Protein AF-A0A937DDR1-F1 (afdb_monomer_lite)

Structure (mmCIF, N/CA/C/O backbone):
data_AF-A0A937DDR1-F1
#
_entry.id   AF-A0A937DDR1-F1
#
loop_
_atom_site.group_PDB
_atom_site.id
_atom_site.type_symbol
_atom_site.label_atom_id
_atom_site.label_alt_id
_atom_site.label_comp_id
_atom_site.label_asym_id
_atom_site.label_entity_id
_atom_site.label_seq_id
_atom_site.pdbx_PDB_ins_code
_atom_site.Cartn_x
_atom_site.Cartn_y
_atom_site.Cartn_z
_atom_site.occupancy
_atom_site.B_iso_or_equiv
_atom_site.auth_seq_id
_atom_site.auth_comp_id
_atom_site.auth_asym_id
_atom_site.auth_atom_id
_atom_site.pdbx_PDB_model_num
ATOM 1 N N . MET A 1 1 ? 19.250 77.000 -24.234 1.00 41.28 1 MET A N 1
ATOM 2 C CA . MET A 1 1 ? 20.027 75.972 -24.959 1.00 41.28 1 MET A CA 1
ATOM 3 C C . MET A 1 1 ? 20.240 74.797 -24.013 1.00 41.28 1 MET A C 1
ATOM 5 O O . MET A 1 1 ? 21.096 74.874 -23.145 1.00 41.28 1 MET A O 1
ATOM 9 N N . LEU A 1 2 ? 19.375 73.782 -24.090 1.00 40.94 2 LEU A N 1
ATOM 10 C CA . LEU A 1 2 ? 19.415 72.577 -23.252 1.00 40.94 2 LEU A CA 1
ATOM 11 C C . LEU A 1 2 ? 19.990 71.437 -24.099 1.00 40.94 2 LEU A C 1
ATOM 13 O O . LEU A 1 2 ? 19.387 71.079 -25.106 1.00 40.94 2 LEU A O 1
ATOM 17 N N . ASN A 1 3 ? 21.137 70.889 -23.702 1.00 44.44 3 ASN A N 1
ATOM 18 C CA . ASN A 1 3 ? 21.801 69.787 -24.395 1.00 44.44 3 ASN A CA 1
ATOM 19 C C . ASN A 1 3 ? 21.688 68.526 -23.519 1.00 44.44 3 ASN A C 1
ATOM 21 O O . ASN A 1 3 ? 22.269 68.474 -22.436 1.00 44.44 3 ASN A O 1
ATOM 25 N N . ARG A 1 4 ? 20.890 67.541 -23.947 1.00 49.72 4 ARG A N 1
ATOM 26 C CA . ARG A 1 4 ? 20.751 66.223 -23.302 1.00 49.72 4 ARG A CA 1
ATOM 27 C C . ARG A 1 4 ? 21.441 65.176 -24.184 1.00 49.72 4 ARG A C 1
ATOM 29 O O . ARG A 1 4 ? 21.000 65.014 -25.320 1.00 49.72 4 ARG A O 1
ATOM 36 N N . PRO A 1 5 ? 22.461 64.443 -23.707 1.00 59.69 5 PRO A N 1
ATOM 37 C CA . PRO A 1 5 ? 22.994 63.314 -24.453 1.00 59.69 5 PRO A CA 1
ATOM 38 C C . PRO A 1 5 ? 22.075 62.095 -24.283 1.00 59.69 5 PRO A C 1
ATOM 40 O O . PRO A 1 5 ? 21.735 61.705 -23.165 1.00 59.69 5 PRO A O 1
ATOM 43 N N . LEU A 1 6 ? 21.657 61.512 -25.410 1.00 54.69 6 LEU A N 1
ATOM 44 C CA . LEU A 1 6 ? 20.992 60.212 -25.477 1.00 54.69 6 LEU A CA 1
ATOM 45 C C . LEU A 1 6 ? 21.935 59.129 -24.929 1.00 54.69 6 LEU A C 1
ATOM 47 O O . LEU A 1 6 ? 22.985 58.864 -25.510 1.00 54.69 6 LEU A O 1
ATOM 51 N N . LEU A 1 7 ? 21.531 58.471 -23.844 1.00 56.78 7 LEU A N 1
ATOM 52 C CA . LEU A 1 7 ? 22.137 57.228 -23.376 1.00 56.78 7 LEU A CA 1
ATOM 53 C C . LEU A 1 7 ? 21.466 56.068 -24.136 1.00 56.78 7 LEU A C 1
ATOM 55 O O . LEU A 1 7 ? 20.363 55.647 -23.792 1.00 56.78 7 LEU A O 1
ATOM 59 N N . ALA A 1 8 ? 22.091 55.593 -25.213 1.00 54.50 8 ALA A N 1
ATOM 60 C CA . ALA A 1 8 ? 21.635 54.417 -25.952 1.00 54.50 8 ALA A CA 1
ATOM 61 C C . ALA A 1 8 ? 22.082 53.141 -25.214 1.00 54.50 8 ALA A C 1
ATOM 63 O O . ALA A 1 8 ? 23.231 52.717 -25.312 1.00 54.50 8 ALA A O 1
ATOM 64 N N . LEU A 1 9 ? 21.172 52.552 -24.435 1.00 59.59 9 LEU A N 1
ATOM 65 C CA . LEU A 1 9 ? 21.371 51.281 -23.740 1.00 59.59 9 LEU A CA 1
ATOM 66 C C . LEU A 1 9 ? 21.187 50.124 -24.743 1.00 59.59 9 LEU A C 1
ATOM 68 O O . LEU A 1 9 ? 20.064 49.764 -25.091 1.00 59.59 9 LEU A O 1
ATOM 72 N N . VAL A 1 10 ? 22.289 49.556 -25.237 1.00 58.91 10 VAL A N 1
ATOM 73 C CA . VAL A 1 10 ? 22.287 48.370 -26.109 1.00 58.91 10 VAL A CA 1
ATOM 74 C C . VAL A 1 10 ? 22.010 47.129 -25.250 1.00 58.91 10 VAL A C 1
ATOM 76 O O . VAL A 1 10 ? 22.922 46.555 -24.658 1.00 58.91 10 VAL A O 1
ATOM 79 N N . LEU A 1 11 ? 20.741 46.712 -25.162 1.00 61.72 11 LEU A N 1
ATOM 80 C CA . LEU A 1 11 ? 20.367 45.375 -24.689 1.00 61.72 11 LEU A CA 1
ATOM 81 C C . LEU A 1 11 ? 20.760 44.356 -25.771 1.00 61.72 11 LEU A C 1
ATOM 83 O O . LEU A 1 11 ? 19.967 44.015 -26.646 1.00 61.72 11 LEU A O 1
ATOM 87 N N . ALA A 1 12 ? 22.003 43.879 -25.732 1.00 62.34 12 ALA A N 1
ATOM 88 C CA . ALA A 1 12 ? 22.408 42.698 -26.483 1.00 62.34 12 ALA A CA 1
ATOM 89 C C . ALA A 1 12 ? 21.730 41.472 -25.851 1.00 62.34 12 ALA A C 1
ATOM 91 O O . ALA A 1 12 ? 22.202 40.910 -24.862 1.00 62.34 12 ALA A O 1
ATOM 92 N N . SER A 1 13 ? 20.570 41.101 -26.387 1.00 60.50 13 SER A N 1
ATOM 93 C CA . SER A 1 13 ? 19.839 39.887 -26.043 1.00 60.50 13 SER A CA 1
ATOM 94 C C . SER A 1 13 ? 20.699 38.665 -26.377 1.00 60.50 13 SER A C 1
ATOM 96 O O . SER A 1 13 ? 20.721 38.204 -27.515 1.00 60.50 13 SER A O 1
ATOM 98 N N . LEU A 1 14 ? 21.422 38.133 -25.389 1.00 63.34 14 LEU A N 1
ATOM 99 C CA . LEU A 1 14 ? 22.020 36.801 -25.463 1.00 63.34 14 LEU A CA 1
ATOM 100 C C . LEU A 1 14 ? 20.877 35.779 -25.506 1.00 63.34 14 LEU A C 1
ATOM 102 O O . LEU A 1 14 ? 20.421 35.284 -24.475 1.00 63.34 14 LEU A O 1
ATOM 106 N N . ALA A 1 15 ? 20.368 35.507 -26.706 1.00 65.81 15 ALA A N 1
ATOM 107 C CA . ALA A 1 15 ? 19.477 34.389 -26.958 1.00 65.81 15 ALA A CA 1
ATOM 108 C C . ALA A 1 15 ? 20.297 33.102 -26.816 1.00 65.81 15 ALA A C 1
ATOM 110 O O . ALA A 1 15 ? 20.853 32.589 -27.783 1.00 65.81 15 ALA A O 1
ATOM 111 N N . PHE A 1 16 ? 20.416 32.604 -25.586 1.00 70.50 16 PHE A N 1
ATOM 112 C CA . PHE A 1 16 ? 20.880 31.246 -25.349 1.00 70.50 16 PHE A CA 1
ATOM 113 C C . PHE A 1 16 ? 19.850 30.306 -25.971 1.00 70.50 16 PHE A C 1
ATOM 115 O O . PHE A 1 16 ? 18.766 30.103 -25.423 1.00 70.50 16 PHE A O 1
ATOM 122 N N . THR A 1 17 ? 20.163 29.762 -27.143 1.00 70.75 17 THR A N 1
ATOM 123 C CA . THR A 1 17 ? 19.409 28.649 -27.701 1.00 70.75 17 THR A CA 1
ATOM 124 C C . THR A 1 17 ? 19.618 27.465 -26.767 1.00 70.75 17 THR A C 1
ATOM 126 O O . THR A 1 17 ? 20.682 26.851 -26.719 1.00 70.75 17 THR A O 1
ATOM 129 N N . ALA A 1 18 ? 18.614 27.176 -25.943 1.00 70.50 18 ALA A N 1
ATOM 130 C CA . ALA A 1 18 ? 18.605 25.962 -25.149 1.00 70.50 18 ALA A CA 1
ATOM 131 C C . ALA A 1 18 ? 18.492 24.776 -26.117 1.00 70.50 18 ALA A C 1
ATOM 133 O O . ALA A 1 18 ? 17.406 24.479 -26.609 1.00 70.50 18 ALA A O 1
ATOM 134 N N . SER A 1 19 ? 19.619 24.133 -26.433 1.00 70.62 19 SER A N 1
ATOM 135 C CA . SER A 1 19 ? 19.598 22.860 -27.151 1.00 70.62 19 SER A CA 1
ATOM 136 C C . SER A 1 19 ? 19.063 21.802 -26.197 1.00 70.62 19 SER A C 1
ATOM 138 O O . SER A 1 19 ? 19.678 21.527 -25.164 1.00 70.62 19 SER A O 1
ATOM 140 N N . ALA A 1 20 ? 17.908 21.223 -26.519 1.00 75.38 20 ALA A N 1
ATOM 141 C CA . ALA A 1 20 ? 17.497 19.978 -25.890 1.00 75.38 20 ALA A CA 1
ATOM 142 C C . ALA A 1 20 ? 18.512 18.888 -26.270 1.00 75.38 20 ALA A C 1
ATOM 144 O O . ALA A 1 20 ? 19.028 18.893 -27.388 1.00 75.38 20 ALA A O 1
ATOM 145 N N . ALA A 1 21 ? 18.837 17.997 -25.334 1.00 83.44 21 ALA A N 1
ATOM 146 C CA . ALA A 1 21 ? 19.643 16.823 -25.647 1.00 83.44 21 ALA A CA 1
ATOM 147 C C . ALA A 1 21 ? 18.861 15.902 -26.594 1.00 83.44 21 ALA A C 1
ATOM 149 O O . ALA A 1 21 ? 17.640 15.777 -26.461 1.00 83.44 21 ALA A O 1
ATOM 150 N N . ASP A 1 22 ? 19.559 15.245 -27.518 1.00 88.56 22 ASP A N 1
ATOM 151 C CA . ASP A 1 22 ? 18.920 14.272 -28.398 1.00 88.56 22 ASP A CA 1
ATOM 152 C C . ASP A 1 22 ? 18.410 13.066 -27.587 1.00 88.56 22 ASP A C 1
ATOM 154 O O . ASP A 1 22 ? 19.079 12.620 -26.645 1.00 88.56 22 ASP A O 1
ATOM 158 N N . PRO A 1 23 ? 17.227 12.519 -27.917 1.00 92.31 23 PRO A N 1
ATOM 159 C CA . PRO A 1 23 ? 16.724 11.315 -27.271 1.00 92.31 23 PRO A CA 1
ATOM 160 C C . PRO A 1 23 ? 17.635 10.103 -27.538 1.00 92.31 23 PRO A C 1
ATOM 162 O O . PRO A 1 23 ? 17.956 9.780 -28.681 1.00 92.31 23 PRO A O 1
ATOM 165 N N . ILE A 1 24 ? 18.029 9.397 -26.478 1.00 93.25 24 ILE A N 1
ATOM 166 C CA . ILE A 1 24 ? 18.895 8.215 -26.525 1.00 93.25 24 ILE A CA 1
ATOM 167 C C . ILE A 1 24 ? 18.012 6.960 -26.556 1.00 93.25 24 ILE A C 1
ATOM 169 O O . ILE A 1 24 ? 17.266 6.732 -25.600 1.00 93.25 24 ILE A O 1
ATOM 173 N N . PRO A 1 25 ? 18.077 6.112 -27.599 1.00 94.38 25 PRO A N 1
ATOM 174 C CA . PRO A 1 25 ? 17.351 4.849 -27.613 1.00 94.38 25 PRO A CA 1
ATOM 175 C C . PRO A 1 25 ? 17.971 3.856 -26.621 1.00 94.38 25 PRO A C 1
ATOM 177 O O . PRO A 1 25 ? 19.187 3.630 -26.592 1.00 94.38 25 PRO A O 1
ATOM 180 N N . MET A 1 26 ? 17.108 3.238 -25.824 1.00 94.94 26 MET A N 1
ATOM 181 C CA . MET A 1 26 ? 17.458 2.308 -24.760 1.00 94.94 26 MET A CA 1
ATOM 182 C C . MET A 1 26 ? 16.743 0.975 -24.984 1.00 94.94 26 MET A C 1
ATOM 184 O O . MET A 1 26 ? 15.571 0.949 -25.362 1.00 94.94 26 MET A O 1
ATOM 188 N N . ARG A 1 27 ? 17.443 -0.137 -24.734 1.00 96.12 27 ARG A N 1
ATOM 189 C CA . ARG A 1 27 ? 16.871 -1.490 -24.734 1.00 96.12 27 ARG A CA 1
ATOM 190 C C . ARG A 1 27 ? 16.854 -2.027 -23.315 1.00 96.12 27 ARG A C 1
ATOM 192 O O . ARG A 1 27 ? 17.904 -2.105 -22.682 1.00 96.12 27 ARG A O 1
ATOM 199 N N . VAL A 1 28 ? 15.687 -2.444 -22.839 1.00 94.62 28 VAL A N 1
ATOM 200 C CA . VAL A 1 28 ? 15.517 -2.995 -21.488 1.00 94.62 28 VAL A CA 1
ATOM 201 C C . VAL A 1 28 ? 16.461 -4.173 -21.257 1.00 94.62 28 VAL A C 1
ATOM 203 O O . VAL A 1 28 ? 17.168 -4.206 -20.254 1.00 94.62 28 VAL A O 1
ATOM 206 N N . SER A 1 29 ? 16.545 -5.095 -22.220 1.00 94.94 29 SER A N 1
ATOM 207 C CA . SER A 1 29 ? 17.397 -6.283 -22.119 1.00 94.94 29 SER A CA 1
ATOM 208 C C . SER A 1 29 ? 18.870 -5.955 -21.874 1.00 94.94 29 SER A C 1
ATOM 210 O O . SER A 1 29 ? 19.539 -6.715 -21.188 1.00 94.94 29 SER A O 1
ATOM 212 N N . GLU A 1 30 ? 19.377 -4.850 -22.432 1.00 96.31 30 GLU A N 1
ATOM 213 C CA . GLU A 1 30 ? 20.751 -4.376 -22.229 1.00 96.31 30 GLU A CA 1
ATOM 214 C C . GLU A 1 30 ? 20.923 -3.787 -20.826 1.00 96.31 30 GLU A C 1
ATOM 216 O O . GLU A 1 30 ? 21.889 -4.104 -20.136 1.00 96.31 30 GLU A O 1
ATOM 221 N N . LEU A 1 31 ? 19.957 -2.983 -20.375 1.00 95.44 31 LEU A N 1
ATOM 222 C CA . LEU A 1 31 ? 19.991 -2.353 -19.055 1.00 95.44 31 LEU A CA 1
ATOM 223 C C . LEU A 1 31 ? 19.932 -3.374 -17.922 1.00 95.44 31 LEU A C 1
ATOM 225 O O . LEU A 1 31 ? 20.614 -3.211 -16.918 1.00 95.44 31 LEU A O 1
ATOM 229 N N . LEU A 1 32 ? 19.185 -4.464 -18.104 1.00 95.50 32 LEU A N 1
ATOM 230 C CA . LEU A 1 32 ? 19.149 -5.577 -17.153 1.00 95.50 32 LEU A CA 1
ATOM 231 C C . LEU A 1 32 ? 20.486 -6.330 -17.043 1.00 95.50 32 LEU A C 1
ATOM 233 O O . LEU A 1 32 ? 20.688 -7.070 -16.081 1.00 95.50 32 LEU A O 1
ATOM 237 N N . GLN A 1 33 ? 21.410 -6.156 -17.997 1.00 95.94 33 GLN A N 1
ATOM 238 C CA . GLN A 1 33 ? 22.759 -6.721 -17.901 1.00 95.94 33 GLN A CA 1
ATOM 239 C C . GLN A 1 33 ? 23.727 -5.844 -17.108 1.00 95.94 33 GLN A C 1
ATOM 241 O O . GLN A 1 33 ? 24.856 -6.284 -16.875 1.00 95.94 33 GLN A O 1
ATOM 246 N N . SER A 1 34 ? 23.330 -4.633 -16.701 1.00 96.00 34 SER A N 1
ATOM 247 C CA . SER A 1 34 ? 24.198 -3.787 -15.889 1.00 96.00 34 SER A CA 1
ATOM 248 C C . SER A 1 34 ? 24.505 -4.465 -14.551 1.00 96.00 34 SER A C 1
ATOM 250 O O . SER A 1 34 ? 23.692 -5.211 -13.995 1.00 96.00 34 SER A O 1
ATOM 252 N N . GLU A 1 35 ? 25.703 -4.214 -14.022 1.00 95.50 35 GLU A N 1
ATOM 253 C CA . GLU A 1 35 ? 26.119 -4.777 -12.736 1.00 95.50 35 GLU A CA 1
ATOM 254 C C . GLU A 1 35 ? 25.133 -4.392 -11.629 1.00 95.50 35 GLU A C 1
ATOM 256 O O . GLU A 1 35 ? 24.697 -5.244 -10.856 1.00 95.50 35 GLU A O 1
ATOM 261 N N . ARG A 1 36 ? 24.721 -3.121 -11.603 1.00 93.94 36 ARG A N 1
ATOM 262 C CA . ARG A 1 36 ? 23.807 -2.609 -10.590 1.00 93.94 36 ARG A CA 1
ATOM 263 C C . ARG A 1 36 ? 22.406 -3.199 -10.726 1.00 93.94 36 ARG A C 1
ATOM 265 O O . ARG A 1 36 ? 21.833 -3.551 -9.702 1.00 93.94 36 ARG A O 1
ATOM 272 N N . ALA A 1 37 ? 21.878 -3.372 -11.942 1.00 93.56 37 ALA A N 1
ATOM 273 C CA . ALA A 1 37 ? 20.586 -4.029 -12.137 1.00 93.56 37 ALA A CA 1
ATOM 274 C C . ALA A 1 37 ? 20.589 -5.444 -11.554 1.00 93.56 37 ALA A C 1
ATOM 276 O O . ALA A 1 37 ? 19.734 -5.785 -10.739 1.00 93.56 37 ALA A O 1
ATOM 277 N N . ARG A 1 38 ? 21.613 -6.238 -11.883 1.00 94.38 38 ARG A N 1
ATOM 278 C CA . ARG A 1 38 ? 21.761 -7.610 -11.377 1.00 94.38 38 ARG A CA 1
ATOM 279 C C . ARG A 1 38 ? 21.856 -7.696 -9.851 1.00 94.38 38 ARG A C 1
ATOM 281 O O . ARG A 1 38 ? 21.449 -8.710 -9.299 1.00 94.38 38 ARG A O 1
ATOM 288 N N . GLN A 1 39 ? 22.369 -6.665 -9.175 1.00 93.12 39 GLN A N 1
ATOM 289 C CA . GLN A 1 39 ? 22.499 -6.648 -7.712 1.00 93.12 39 GLN A CA 1
ATOM 290 C C . GLN A 1 39 ? 21.158 -6.561 -6.973 1.00 93.12 39 GLN A C 1
ATOM 292 O O . GLN A 1 39 ? 21.067 -7.053 -5.850 1.00 93.12 39 GLN A O 1
ATOM 297 N N . PHE A 1 40 ? 20.136 -5.928 -7.557 1.00 90.00 40 PHE A N 1
ATOM 298 C CA . PHE A 1 40 ? 18.828 -5.772 -6.906 1.00 90.00 40 PHE A CA 1
ATOM 299 C C . PHE A 1 40 ? 17.715 -6.608 -7.546 1.00 90.00 40 PHE A C 1
ATOM 301 O O . PHE A 1 40 ? 16.596 -6.607 -7.029 1.00 90.00 40 PHE A O 1
ATOM 308 N N . LEU A 1 41 ? 17.998 -7.326 -8.642 1.00 91.75 41 LEU A N 1
ATOM 309 C CA . LEU A 1 41 ? 17.110 -8.384 -9.114 1.00 91.75 41 LEU A CA 1
ATOM 310 C C . LEU A 1 41 ? 16.944 -9.413 -7.995 1.00 91.75 41 LEU A C 1
ATOM 312 O O . LEU A 1 41 ? 17.908 -10.003 -7.511 1.00 91.75 41 LEU A O 1
ATOM 316 N N . ASP A 1 42 ? 15.701 -9.587 -7.570 1.00 89.69 42 ASP A N 1
ATOM 317 C CA . ASP A 1 42 ? 15.341 -10.448 -6.458 1.00 89.69 42 ASP A CA 1
ATOM 318 C C . ASP A 1 42 ? 14.830 -11.785 -7.005 1.00 89.69 42 ASP A C 1
ATOM 320 O O . ASP A 1 42 ? 13.860 -11.779 -7.766 1.00 89.69 42 ASP A O 1
ATOM 324 N N . PRO A 1 43 ? 15.433 -12.931 -6.645 1.00 92.62 43 PRO A N 1
ATOM 325 C CA . PRO A 1 43 ? 14.917 -14.230 -7.066 1.00 92.62 43 PRO A CA 1
ATOM 326 C C . PRO A 1 43 ? 13.481 -14.501 -6.581 1.00 92.62 43 PRO A C 1
ATOM 328 O O . PRO A 1 43 ? 12.780 -15.299 -7.208 1.00 92.62 43 PRO A O 1
ATOM 331 N N . ASP A 1 44 ? 13.029 -13.829 -5.517 1.00 94.12 44 ASP A N 1
ATOM 332 C CA . ASP A 1 44 ? 11.676 -13.960 -4.974 1.00 94.12 44 ASP A CA 1
ATOM 333 C C . ASP A 1 44 ? 10.647 -13.055 -5.673 1.00 94.12 44 ASP A C 1
ATOM 335 O O . ASP A 1 44 ? 9.451 -13.203 -5.426 1.00 94.12 44 ASP A O 1
ATOM 339 N N . VAL A 1 45 ? 11.078 -12.137 -6.550 1.00 96.44 45 VAL A N 1
ATOM 340 C CA . VAL A 1 45 ? 10.193 -11.246 -7.318 1.00 96.44 45 VAL A CA 1
ATOM 341 C C . VAL A 1 45 ? 10.449 -11.423 -8.813 1.00 96.44 45 VAL A C 1
ATOM 343 O O . VAL A 1 45 ? 11.403 -10.893 -9.381 1.00 96.44 45 VAL A O 1
ATOM 346 N N . LYS A 1 46 ? 9.558 -12.154 -9.482 1.00 97.00 46 LYS A N 1
ATOM 347 C CA . LYS A 1 46 ? 9.655 -12.441 -10.916 1.00 97.00 46 LYS A CA 1
ATOM 348 C C . LYS A 1 46 ? 9.116 -11.277 -11.742 1.00 97.00 46 LYS A C 1
ATOM 350 O O . LYS A 1 46 ? 8.024 -10.781 -11.479 1.00 97.00 46 LYS A O 1
ATOM 355 N N . LEU A 1 47 ? 9.876 -10.871 -12.755 1.00 95.81 47 LEU A N 1
ATOM 356 C CA . LEU A 1 47 ? 9.538 -9.770 -13.656 1.00 95.81 47 LEU A CA 1
ATOM 357 C C . LEU A 1 47 ? 9.076 -10.316 -15.012 1.00 95.81 47 LEU A C 1
ATOM 359 O O . LEU A 1 47 ? 9.777 -11.144 -15.589 1.00 95.81 47 LEU A O 1
ATOM 363 N N . TYR A 1 48 ? 7.943 -9.822 -15.511 1.00 95.00 48 TYR A N 1
ATOM 364 C CA . TYR A 1 48 ? 7.355 -10.180 -16.805 1.00 95.00 48 TYR A CA 1
ATOM 365 C C . TYR A 1 48 ? 7.122 -8.910 -17.640 1.00 95.00 48 TYR A C 1
ATOM 367 O O . TYR A 1 48 ? 6.385 -8.003 -17.235 1.00 95.00 48 TYR A O 1
ATOM 375 N N . TRP A 1 49 ? 7.779 -8.817 -18.794 1.00 93.12 49 TRP A N 1
ATOM 376 C CA . TRP A 1 49 ? 7.827 -7.610 -19.625 1.00 93.12 49 TRP A CA 1
ATOM 377 C C . TRP A 1 49 ? 6.777 -7.616 -20.732 1.00 93.12 49 TRP A C 1
ATOM 379 O O . TRP A 1 49 ? 6.678 -8.565 -21.505 1.00 93.12 49 TRP A O 1
ATOM 389 N N . GLY A 1 50 ? 6.032 -6.515 -20.873 1.00 89.12 50 GLY A N 1
ATOM 390 C CA . GLY A 1 50 ? 4.937 -6.437 -21.844 1.00 89.12 50 GLY A CA 1
ATOM 391 C C . GLY A 1 50 ? 3.932 -7.568 -21.643 1.00 89.12 50 GLY A C 1
ATOM 392 O O . GLY A 1 50 ? 3.452 -7.755 -20.534 1.00 89.12 50 GLY A O 1
ATOM 393 N N . ASP A 1 51 ? 3.669 -8.329 -22.702 1.00 89.94 51 ASP A N 1
ATOM 394 C CA . ASP A 1 51 ? 2.647 -9.382 -22.716 1.00 89.94 51 ASP A CA 1
ATOM 395 C C . ASP A 1 51 ? 3.237 -10.786 -22.447 1.00 89.94 51 ASP A C 1
ATOM 397 O O . ASP A 1 51 ? 2.693 -11.803 -22.884 1.00 89.94 51 ASP A O 1
ATOM 401 N N . GLU A 1 52 ? 4.388 -10.861 -21.768 1.00 94.38 52 GLU A N 1
ATOM 402 C CA . GLU A 1 52 ? 4.969 -12.129 -21.316 1.00 94.38 52 GLU A CA 1
ATOM 403 C C . GLU A 1 52 ? 3.983 -12.909 -20.428 1.00 94.38 52 GLU A C 1
ATOM 405 O O . GLU A 1 52 ? 3.346 -12.360 -19.529 1.00 94.38 52 GLU A O 1
ATOM 410 N N . ALA A 1 53 ? 3.876 -14.220 -20.663 1.00 95.75 53 ALA A N 1
ATOM 411 C CA . ALA A 1 53 ? 2.959 -15.074 -19.918 1.00 95.75 53 ALA A CA 1
ATOM 412 C C . ALA A 1 53 ? 3.365 -15.182 -18.439 1.00 95.75 53 ALA A C 1
ATOM 414 O O . ALA A 1 53 ? 4.491 -15.570 -18.116 1.00 95.75 53 ALA A O 1
ATOM 415 N N . THR A 1 54 ? 2.421 -14.896 -17.545 1.00 96.12 54 THR A N 1
ATOM 416 C CA . THR A 1 54 ? 2.590 -14.997 -16.092 1.00 96.12 54 THR A CA 1
ATOM 417 C C . THR A 1 54 ? 2.134 -16.364 -15.566 1.00 96.12 54 THR A C 1
ATOM 419 O O . THR A 1 54 ? 1.340 -17.058 -16.211 1.00 96.12 54 THR A O 1
ATOM 422 N N . PRO A 1 55 ? 2.623 -16.803 -14.390 1.00 96.62 55 PRO A N 1
ATOM 423 C CA . PRO A 1 55 ? 2.024 -17.929 -13.684 1.00 96.62 55 PRO A CA 1
ATOM 424 C C . PRO A 1 55 ? 0.591 -17.576 -13.252 1.00 96.62 55 PRO A C 1
ATOM 426 O O . PRO A 1 55 ? 0.253 -16.394 -13.181 1.00 96.62 55 PRO A O 1
ATOM 429 N N . PRO A 1 56 ? -0.244 -18.565 -12.889 1.00 95.31 56 PRO A N 1
ATOM 430 C CA . PRO A 1 56 ? -1.542 -18.294 -12.284 1.00 95.31 56 PRO A CA 1
ATOM 431 C C . PRO A 1 56 ? -1.404 -17.379 -11.061 1.00 95.31 56 PRO A C 1
ATOM 433 O O . PRO A 1 56 ? -0.661 -17.682 -10.122 1.00 95.31 56 PRO A O 1
ATOM 436 N N . LEU A 1 57 ? -2.115 -16.253 -11.090 1.00 93.94 57 LEU A N 1
ATOM 437 C CA . LEU A 1 57 ? -2.109 -15.256 -10.024 1.00 93.94 57 LEU A CA 1
ATOM 438 C C . LEU A 1 57 ? -3.354 -15.437 -9.160 1.00 93.94 57 LEU A C 1
ATOM 440 O O . LEU A 1 57 ? -4.470 -15.557 -9.668 1.00 93.94 57 LEU A O 1
ATOM 444 N N . LEU A 1 58 ? -3.154 -15.472 -7.845 1.00 91.81 58 LEU A N 1
ATOM 445 C CA . LEU A 1 58 ? -4.246 -15.559 -6.887 1.00 91.81 58 LEU A CA 1
ATOM 446 C C . LEU A 1 58 ? -4.880 -14.188 -6.659 1.00 91.81 58 LEU A C 1
ATOM 448 O O . LEU A 1 58 ? -6.104 -14.094 -6.660 1.00 91.81 58 LEU A O 1
ATOM 452 N N . GLU A 1 59 ? -4.043 -13.161 -6.507 1.00 89.94 59 GLU A N 1
ATOM 453 C CA . GLU A 1 59 ? -4.425 -11.758 -6.330 1.00 89.94 59 GLU A CA 1
ATOM 454 C C . GLU A 1 59 ? -3.677 -10.899 -7.358 1.00 89.94 59 GLU A C 1
ATOM 456 O O . GLU A 1 59 ? -2.478 -11.114 -7.580 1.00 89.94 59 GLU A O 1
ATOM 461 N N . ILE A 1 60 ? -4.353 -9.900 -7.929 1.00 91.38 60 ILE A N 1
ATOM 462 C CA . ILE A 1 60 ? -3.710 -8.840 -8.709 1.00 91.38 60 ILE A CA 1
ATOM 463 C C . ILE A 1 60 ? -3.932 -7.474 -8.065 1.00 91.38 60 ILE A C 1
ATOM 465 O O . ILE A 1 60 ? -4.910 -7.209 -7.364 1.00 91.38 60 ILE A O 1
ATOM 469 N N . SER A 1 61 ? -2.971 -6.593 -8.278 1.00 88.12 61 SER A N 1
ATOM 470 C CA . SER A 1 61 ? -3.069 -5.195 -7.911 1.00 88.12 61 SER A CA 1
ATOM 471 C C . SER A 1 61 ? -3.815 -4.434 -9.011 1.00 88.12 61 SER A C 1
ATOM 473 O O . SER A 1 61 ? -3.686 -4.782 -10.184 1.00 88.12 61 SER A O 1
ATOM 475 N N . ARG A 1 62 ? -4.571 -3.388 -8.660 1.00 82.38 62 ARG A N 1
ATOM 476 C CA . ARG A 1 62 ? -5.240 -2.532 -9.658 1.00 82.38 62 ARG A CA 1
ATOM 477 C C . ARG A 1 62 ? -4.232 -1.985 -10.676 1.00 82.38 62 ARG A C 1
ATOM 479 O O . ARG A 1 62 ? -3.152 -1.526 -10.279 1.00 82.38 62 ARG A O 1
ATOM 486 N N . GLU A 1 63 ? -4.603 -2.022 -11.958 1.00 68.19 63 GLU A N 1
ATOM 487 C CA . GLU A 1 63 ? -3.804 -1.585 -13.115 1.00 68.19 63 GLU A CA 1
ATOM 488 C C . GLU A 1 63 ? -3.581 -0.064 -13.124 1.00 68.19 63 GLU A C 1
ATOM 490 O O . GLU A 1 6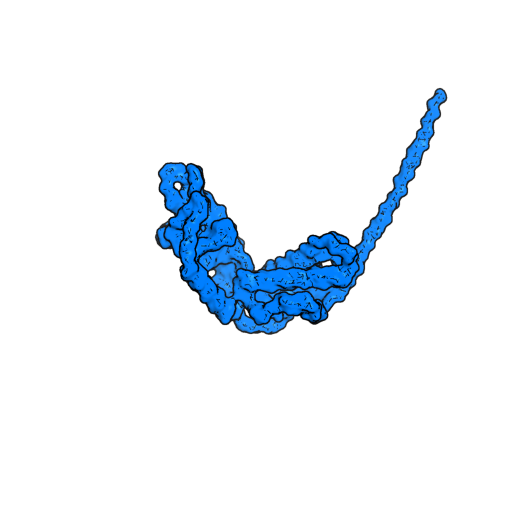3 ? -4.088 0.633 -13.982 1.00 68.19 63 GLU A O 1
ATOM 495 N N . ASP A 1 64 ? -2.848 0.492 -12.164 1.00 56.09 64 ASP A N 1
ATOM 496 C CA . ASP A 1 64 ? -2.567 1.939 -12.131 1.00 56.09 64 ASP A CA 1
ATOM 497 C C . ASP A 1 64 ? -1.252 2.271 -11.410 1.00 56.09 64 ASP A C 1
ATOM 499 O O . ASP A 1 64 ? -0.995 3.417 -11.021 1.00 56.09 64 ASP A O 1
ATOM 503 N N . VAL A 1 65 ? -0.372 1.284 -11.206 1.00 59.19 65 VAL A N 1
ATOM 504 C CA . VAL A 1 65 ? 0.891 1.539 -10.510 1.00 59.19 65 VAL A CA 1
ATOM 505 C C . VAL A 1 65 ? 1.920 2.086 -11.485 1.00 59.19 65 VAL A C 1
ATOM 507 O O . VAL A 1 65 ? 2.726 1.387 -12.099 1.00 59.19 65 VAL A O 1
ATOM 510 N N . ASN A 1 66 ? 1.911 3.403 -11.600 1.00 63.16 66 ASN A N 1
ATOM 511 C CA . ASN A 1 66 ? 3.080 4.127 -12.049 1.00 63.16 66 ASN A CA 1
ATOM 512 C C . ASN A 1 66 ? 4.061 4.202 -10.871 1.00 63.16 66 ASN A C 1
ATOM 514 O O . ASN A 1 66 ? 3.941 5.083 -10.015 1.00 63.16 66 ASN A O 1
ATOM 518 N N . THR A 1 67 ? 5.060 3.318 -10.827 1.00 61.28 67 THR A N 1
ATOM 519 C CA . THR A 1 67 ? 6.250 3.552 -9.997 1.00 61.28 67 THR A CA 1
ATOM 520 C C . THR A 1 67 ? 7.138 4.558 -10.726 1.00 61.28 67 THR A C 1
ATOM 522 O O . THR A 1 67 ? 8.223 4.247 -11.215 1.00 61.28 67 THR A O 1
ATOM 525 N N . GLY A 1 68 ? 6.623 5.777 -10.881 1.00 54.47 68 GLY A N 1
ATOM 526 C CA . GLY A 1 68 ? 7.34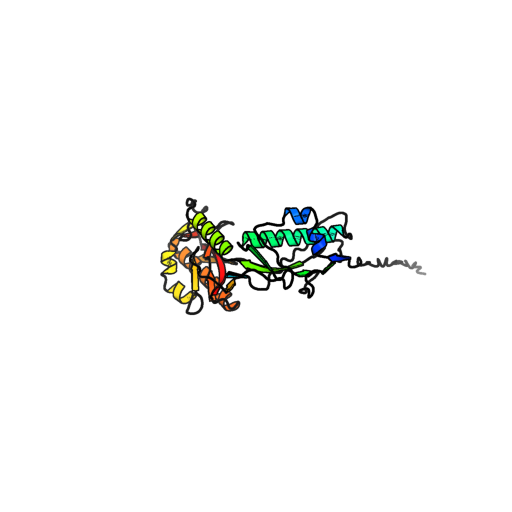3 6.874 -11.499 1.00 54.47 68 GLY A CA 1
ATOM 527 C C . GLY A 1 68 ? 8.333 7.425 -10.492 1.00 54.47 68 GLY A C 1
ATOM 528 O O . GLY A 1 68 ? 7.927 8.076 -9.530 1.00 54.47 68 GLY A O 1
ATOM 529 N N . ILE A 1 69 ? 9.620 7.165 -10.699 1.00 55.34 69 ILE A N 1
ATOM 530 C CA . ILE A 1 69 ? 10.671 7.821 -9.929 1.00 55.34 69 ILE A CA 1
ATOM 531 C C . ILE A 1 69 ? 11.370 8.799 -10.838 1.00 55.34 69 ILE A C 1
ATOM 533 O O . ILE A 1 69 ? 12.181 8.436 -11.684 1.00 55.34 69 ILE A O 1
ATOM 537 N N . SER A 1 70 ? 11.098 10.072 -10.600 1.00 57.09 70 SER A N 1
ATOM 538 C CA . SER A 1 70 ? 11.940 11.123 -11.134 1.00 57.09 70 SER A CA 1
ATOM 539 C C . SER A 1 70 ? 13.226 11.156 -10.314 1.00 57.09 70 SER A C 1
ATOM 541 O O . SER A 1 70 ? 13.214 11.518 -9.136 1.00 57.09 70 SER A O 1
ATOM 543 N N . LEU A 1 71 ? 14.355 10.794 -10.921 1.00 56.06 71 LEU A N 1
ATOM 544 C CA . LEU A 1 71 ? 15.641 11.057 -10.294 1.00 56.06 71 LEU A CA 1
ATOM 545 C C . LEU A 1 71 ? 15.983 12.533 -10.447 1.00 56.06 71 LEU A C 1
ATOM 547 O O . LEU A 1 71 ? 16.425 12.972 -11.506 1.00 56.06 71 LEU A O 1
ATOM 551 N N . SER A 1 72 ? 15.820 13.301 -9.372 1.00 52.00 72 SER A N 1
ATOM 552 C CA . SER A 1 72 ? 16.453 14.611 -9.235 1.00 52.00 72 SER A CA 1
ATOM 553 C C . SER A 1 72 ? 17.775 14.440 -8.489 1.00 52.00 72 SER A C 1
ATOM 555 O O . SER A 1 72 ? 17.792 14.292 -7.267 1.00 52.00 72 SER A O 1
ATOM 557 N N . GLY A 1 73 ? 18.893 14.436 -9.208 1.00 51.22 73 GLY A N 1
ATOM 558 C CA . GLY A 1 73 ? 20.222 14.326 -8.612 1.00 51.22 73 GLY A CA 1
ATOM 559 C C . GLY A 1 73 ? 21.174 15.349 -9.213 1.00 51.22 73 GLY A C 1
ATOM 560 O O . GLY A 1 73 ? 21.182 15.548 -10.424 1.00 51.22 73 GLY A O 1
ATOM 561 N N . LYS A 1 74 ? 22.020 15.968 -8.378 1.00 49.94 74 LYS A N 1
ATOM 562 C CA . LYS A 1 74 ? 23.179 16.773 -8.813 1.00 49.94 74 LYS A CA 1
ATOM 563 C C . LYS A 1 74 ? 24.291 15.864 -9.360 1.00 49.94 74 LYS A C 1
ATOM 565 O O . LYS A 1 74 ? 25.421 15.907 -8.881 1.00 49.94 74 LYS A O 1
ATOM 570 N N . VAL A 1 75 ? 23.972 14.964 -10.287 1.00 53.28 75 VAL A N 1
ATOM 571 C CA . VAL A 1 75 ? 24.987 14.103 -10.896 1.00 53.28 75 VAL A CA 1
ATOM 572 C C . VAL A 1 75 ? 25.745 14.958 -11.908 1.00 53.28 75 VAL A C 1
ATOM 574 O O . VAL A 1 75 ? 25.153 15.476 -12.851 1.00 53.28 75 VAL A O 1
ATOM 577 N N . PHE A 1 76 ? 27.051 15.126 -11.693 1.00 53.53 76 PHE A N 1
ATOM 578 C CA . PHE A 1 76 ? 27.955 15.978 -12.482 1.00 53.53 76 PHE A CA 1
ATOM 579 C C . PHE A 1 76 ? 28.180 15.503 -13.939 1.00 53.53 76 PHE A C 1
ATOM 581 O O . PHE A 1 76 ? 29.003 16.073 -14.647 1.00 53.53 76 PHE A O 1
ATOM 588 N N . SER A 1 77 ? 27.428 14.501 -14.405 1.00 58.91 77 SER A N 1
ATOM 589 C CA . SER A 1 77 ? 27.412 13.971 -15.776 1.00 58.91 77 SER A CA 1
ATOM 590 C C . SER A 1 77 ? 26.018 14.093 -16.413 1.00 58.91 77 SER A C 1
ATOM 592 O O . SER A 1 77 ? 25.495 13.154 -17.016 1.00 58.91 77 SER A O 1
ATOM 594 N N . ALA A 1 78 ? 25.345 15.227 -16.208 1.00 59.06 78 ALA A N 1
ATOM 595 C CA . ALA A 1 78 ? 24.059 15.479 -16.845 1.00 59.06 78 ALA A CA 1
ATOM 596 C C . ALA A 1 78 ? 24.197 15.425 -18.379 1.00 59.06 78 ALA A C 1
ATOM 598 O O . ALA A 1 78 ? 25.113 16.024 -18.937 1.00 59.06 78 ALA A O 1
ATOM 599 N N . GLY A 1 79 ? 23.285 14.718 -19.053 1.00 65.94 79 GLY A N 1
ATOM 600 C CA . GLY A 1 79 ? 23.257 14.639 -20.519 1.00 65.94 79 GLY A CA 1
ATOM 601 C C . GLY A 1 79 ? 23.815 13.354 -21.140 1.00 65.94 79 GLY A C 1
ATOM 602 O O . GLY A 1 79 ? 23.849 13.267 -22.362 1.00 65.94 79 GLY A O 1
ATOM 603 N N . THR A 1 80 ? 24.244 12.362 -20.352 1.00 83.56 80 THR A N 1
ATOM 604 C CA . THR A 1 80 ? 24.871 11.142 -20.890 1.00 83.56 80 THR A CA 1
ATOM 605 C C . THR A 1 80 ? 23.982 9.897 -20.788 1.00 83.56 80 THR A C 1
ATOM 607 O O . THR A 1 80 ? 23.007 9.862 -20.029 1.00 83.56 80 THR A O 1
ATOM 610 N N . ARG A 1 81 ? 24.333 8.841 -21.539 1.00 91.06 81 ARG A N 1
ATOM 611 C CA . ARG A 1 81 ? 23.664 7.527 -21.490 1.00 91.06 81 ARG A CA 1
ATOM 612 C C . ARG A 1 81 ? 23.688 6.942 -20.078 1.00 91.06 81 ARG A C 1
ATOM 614 O O . ARG A 1 81 ? 22.691 6.377 -19.644 1.00 91.06 81 ARG A O 1
ATOM 621 N N . GLU A 1 82 ? 24.776 7.132 -19.338 1.00 89.12 82 GLU A N 1
ATOM 622 C CA . GLU A 1 82 ? 24.929 6.673 -17.953 1.00 89.12 82 GLU A CA 1
ATOM 623 C C . GLU A 1 82 ? 23.853 7.267 -17.037 1.00 89.12 82 GLU A C 1
ATOM 625 O O . GLU A 1 82 ? 23.350 6.583 -16.148 1.00 89.12 82 GLU A O 1
ATOM 630 N N . HIS A 1 83 ? 23.437 8.514 -17.279 1.00 87.12 83 HIS A N 1
ATOM 631 C CA . HIS A 1 83 ? 22.358 9.135 -16.516 1.00 87.12 83 HIS A CA 1
ATOM 632 C C . HIS A 1 83 ? 21.012 8.435 -16.772 1.00 87.12 83 HIS A C 1
ATOM 634 O O . HIS A 1 83 ? 20.253 8.192 -15.835 1.00 87.12 83 HIS A O 1
ATOM 640 N N . CYS A 1 84 ? 20.730 8.064 -18.024 1.00 90.31 84 CYS A N 1
ATOM 641 C CA . CYS A 1 84 ? 19.549 7.277 -18.386 1.00 90.31 84 CYS A CA 1
ATOM 642 C C . CYS A 1 84 ? 19.584 5.865 -17.784 1.00 90.31 84 CYS A C 1
ATOM 644 O O . CYS A 1 84 ? 18.570 5.394 -17.274 1.00 90.31 84 CYS A O 1
ATOM 646 N N . VAL A 1 85 ? 20.748 5.206 -17.793 1.00 92.62 85 VAL A N 1
ATOM 647 C CA . VAL A 1 85 ? 20.942 3.891 -17.158 1.00 92.62 85 VAL A CA 1
ATOM 648 C C . VAL A 1 85 ? 20.645 3.977 -15.660 1.00 92.62 85 VAL A C 1
ATOM 650 O O . VAL A 1 85 ? 19.804 3.236 -15.160 1.00 92.62 85 VAL A O 1
ATOM 653 N N . ALA A 1 86 ? 21.242 4.944 -14.959 1.00 90.19 86 ALA A N 1
ATOM 654 C CA . ALA A 1 86 ? 21.016 5.135 -13.529 1.00 90.19 86 ALA A CA 1
ATOM 655 C C . ALA A 1 86 ? 19.550 5.479 -13.202 1.00 90.19 86 ALA A C 1
ATOM 657 O O . ALA A 1 86 ? 19.015 5.007 -12.197 1.00 90.19 86 ALA A O 1
ATOM 658 N N . ALA A 1 87 ? 18.886 6.291 -14.033 1.00 89.12 87 ALA A N 1
ATOM 659 C CA . ALA A 1 87 ? 17.455 6.582 -13.914 1.00 89.12 87 ALA A CA 1
ATOM 660 C C . ALA A 1 87 ? 16.590 5.324 -14.019 1.00 89.12 87 ALA A C 1
ATOM 662 O O . ALA A 1 87 ? 15.744 5.098 -13.154 1.00 89.12 87 ALA A O 1
ATOM 663 N N . PHE A 1 88 ? 16.866 4.468 -14.999 1.00 92.38 88 PHE A N 1
ATOM 664 C CA . PHE A 1 88 ? 16.176 3.194 -15.152 1.00 92.38 88 PHE A CA 1
ATOM 665 C C . PHE A 1 88 ? 16.416 2.269 -13.953 1.00 92.38 88 PHE A C 1
ATOM 667 O O . PHE A 1 88 ? 15.463 1.748 -13.381 1.00 92.38 88 PHE A O 1
ATOM 674 N N . GLU A 1 89 ? 17.673 2.102 -13.537 1.00 92.69 89 GLU A N 1
ATOM 675 C CA . GLU A 1 89 ? 18.047 1.209 -12.438 1.00 92.69 89 GLU A CA 1
ATOM 676 C C . GLU A 1 89 ? 17.362 1.588 -11.125 1.00 92.69 89 GLU A C 1
ATOM 678 O O . GLU A 1 89 ? 16.837 0.723 -10.432 1.00 92.69 89 GLU A O 1
ATOM 683 N N . ASN A 1 90 ? 17.319 2.878 -10.785 1.00 90.38 90 ASN A N 1
ATOM 684 C CA . ASN A 1 90 ? 16.655 3.313 -9.558 1.00 90.38 90 ASN A CA 1
ATOM 685 C C . ASN A 1 90 ? 15.130 3.131 -9.623 1.00 90.38 90 ASN A C 1
ATOM 687 O O . ASN A 1 90 ? 14.517 2.781 -8.610 1.00 90.38 90 ASN A O 1
ATOM 691 N N . ALA A 1 91 ? 14.515 3.356 -10.791 1.00 90.25 91 ALA A N 1
ATOM 692 C CA . ALA A 1 91 ? 13.091 3.092 -10.983 1.00 90.25 91 ALA A CA 1
ATOM 693 C C . ALA A 1 91 ? 12.780 1.594 -10.814 1.00 90.25 91 ALA A C 1
ATOM 695 O O . ALA A 1 91 ? 11.853 1.236 -10.084 1.00 90.25 91 ALA A O 1
ATOM 696 N N . LEU A 1 92 ? 13.604 0.726 -11.410 1.00 92.56 92 LEU A N 1
ATOM 697 C CA . LEU A 1 92 ? 13.469 -0.728 -11.338 1.00 92.56 92 LEU A CA 1
ATOM 698 C C . LEU A 1 92 ? 13.640 -1.257 -9.906 1.00 92.56 92 LEU A C 1
ATOM 700 O O . LEU A 1 92 ? 12.790 -1.991 -9.406 1.00 92.56 92 LEU A O 1
ATOM 704 N N . ASP A 1 93 ? 14.698 -0.832 -9.222 1.00 92.50 93 ASP A N 1
ATOM 705 C CA . ASP A 1 93 ? 15.001 -1.192 -7.834 1.00 92.50 93 ASP A CA 1
ATOM 706 C C . ASP A 1 93 ? 13.858 -0.815 -6.875 1.00 92.50 93 ASP A C 1
ATOM 708 O O . ASP A 1 93 ? 13.426 -1.599 -6.027 1.00 92.50 93 ASP A O 1
ATOM 712 N N . SER A 1 94 ? 13.287 0.378 -7.037 1.00 90.44 94 SER A N 1
ATOM 713 C CA . SER A 1 94 ? 12.137 0.780 -6.229 1.00 90.44 94 SER A CA 1
ATOM 714 C C . SER A 1 94 ? 10.871 -0.010 -6.534 1.00 90.44 94 SER A C 1
ATOM 716 O O . SER A 1 94 ? 10.146 -0.345 -5.602 1.00 90.44 94 SER A O 1
ATOM 718 N N . MET A 1 95 ? 10.598 -0.318 -7.804 1.00 91.69 95 MET A N 1
ATOM 719 C CA . MET A 1 95 ? 9.463 -1.159 -8.185 1.00 91.69 95 MET A CA 1
ATOM 720 C C . MET A 1 95 ? 9.569 -2.545 -7.533 1.00 91.69 95 MET A C 1
ATOM 722 O O . MET A 1 95 ? 8.603 -3.013 -6.933 1.00 91.69 95 MET A O 1
ATOM 726 N N . ILE A 1 96 ? 10.755 -3.162 -7.558 1.00 93.19 96 ILE A N 1
ATOM 727 C CA . ILE A 1 96 ? 11.016 -4.459 -6.910 1.00 93.19 9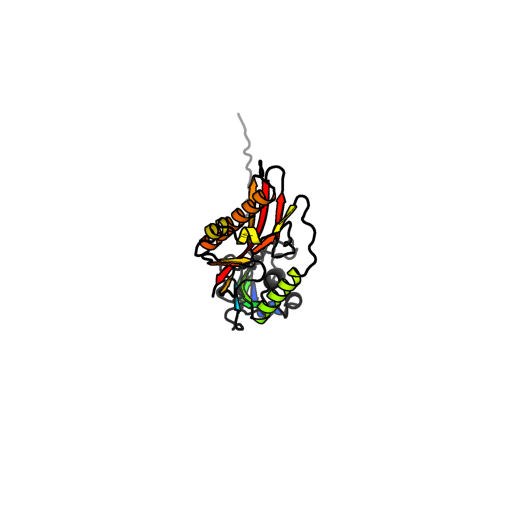6 ILE A CA 1
ATOM 728 C C . ILE A 1 96 ? 10.843 -4.359 -5.390 1.00 93.19 96 ILE A C 1
ATOM 730 O O . ILE A 1 96 ? 10.147 -5.176 -4.785 1.00 93.19 96 ILE A O 1
ATOM 734 N N . ARG A 1 97 ? 11.411 -3.327 -4.750 1.00 91.50 97 ARG A N 1
ATOM 735 C CA . ARG A 1 97 ? 11.192 -3.087 -3.313 1.00 91.50 97 ARG A CA 1
ATOM 736 C C . ARG A 1 97 ? 9.721 -2.877 -2.979 1.00 91.50 97 ARG A C 1
ATOM 738 O O . ARG A 1 97 ? 9.269 -3.337 -1.934 1.00 91.50 97 ARG A O 1
ATOM 745 N N . HIS A 1 98 ? 8.981 -2.179 -3.835 1.00 90.00 98 HIS A N 1
ATOM 746 C CA . HIS A 1 98 ? 7.554 -1.957 -3.656 1.00 90.00 98 HIS A CA 1
ATOM 747 C C . HIS A 1 98 ? 6.788 -3.281 -3.702 1.00 90.00 98 HIS A C 1
ATOM 749 O O . HIS A 1 98 ? 6.049 -3.564 -2.762 1.00 90.00 98 HIS A O 1
ATOM 755 N N . ALA A 1 99 ? 7.044 -4.126 -4.709 1.00 91.81 99 ALA A N 1
ATOM 756 C CA . ALA A 1 99 ? 6.483 -5.476 -4.794 1.00 91.81 99 ALA A CA 1
ATOM 757 C C . ALA A 1 99 ? 6.732 -6.264 -3.500 1.00 91.81 99 ALA A C 1
ATOM 759 O O . ALA A 1 99 ? 5.785 -6.712 -2.849 1.00 91.81 99 ALA A O 1
ATOM 760 N N . ARG A 1 100 ? 7.998 -6.322 -3.061 1.00 90.94 100 ARG A N 1
ATOM 761 C CA . ARG A 1 100 ? 8.418 -7.043 -1.852 1.00 90.94 100 ARG A CA 1
ATOM 762 C C . ARG A 1 100 ? 7.707 -6.538 -0.599 1.00 90.94 100 ARG A C 1
ATOM 764 O O . ARG A 1 100 ? 7.164 -7.328 0.168 1.00 90.94 100 ARG A O 1
ATOM 771 N N . ASN A 1 101 ? 7.671 -5.222 -0.402 1.00 87.19 101 ASN A N 1
ATOM 772 C CA . ASN A 1 101 ? 7.040 -4.602 0.766 1.00 87.19 101 ASN A CA 1
ATOM 773 C C . ASN A 1 101 ? 5.528 -4.867 0.835 1.00 87.19 101 ASN A C 1
ATOM 775 O O . ASN A 1 101 ? 4.938 -4.817 1.914 1.00 87.19 101 ASN A O 1
ATOM 779 N N . LEU A 1 102 ? 4.905 -5.142 -0.310 1.00 86.25 102 LEU A N 1
ATOM 780 C CA . LEU A 1 102 ? 3.483 -5.450 -0.427 1.00 86.25 102 LEU A CA 1
ATOM 781 C C . LEU A 1 102 ? 3.185 -6.957 -0.443 1.00 86.25 102 LEU A C 1
ATOM 783 O O . LEU A 1 102 ? 2.011 -7.338 -0.418 1.00 86.25 102 LEU A O 1
ATOM 787 N N . GLY A 1 103 ? 4.228 -7.793 -0.433 1.00 89.44 103 GLY A N 1
ATOM 788 C CA . GLY A 1 103 ? 4.142 -9.252 -0.467 1.00 89.44 103 GLY A CA 1
ATOM 789 C C . GLY A 1 103 ? 3.937 -9.847 -1.861 1.00 89.44 103 GLY A C 1
ATOM 790 O O . GLY A 1 103 ? 3.632 -11.032 -1.957 1.00 89.44 103 GLY A O 1
ATOM 791 N N . TYR A 1 104 ? 4.068 -9.051 -2.922 1.00 93.25 104 TYR A N 1
ATOM 792 C CA . TYR A 1 104 ? 3.961 -9.525 -4.300 1.00 93.25 104 TYR A CA 1
ATOM 793 C C . TYR A 1 104 ? 5.260 -10.204 -4.742 1.00 93.25 104 TYR A C 1
ATOM 795 O O . TYR A 1 104 ? 6.349 -9.684 -4.502 1.00 93.25 104 TYR A O 1
ATOM 803 N N . ASP A 1 105 ? 5.132 -11.347 -5.413 1.00 96.31 105 ASP A N 1
ATOM 804 C CA . ASP A 1 105 ? 6.241 -12.121 -5.987 1.00 96.31 105 ASP A CA 1
ATOM 805 C C . ASP A 1 105 ? 6.250 -12.099 -7.521 1.00 96.31 105 ASP A C 1
ATOM 807 O O . ASP A 1 105 ? 7.125 -12.691 -8.154 1.00 96.31 105 ASP A O 1
ATOM 811 N N . VAL A 1 106 ? 5.284 -11.409 -8.129 1.00 96.31 106 VAL A N 1
ATOM 812 C CA . VAL A 1 106 ? 5.190 -11.207 -9.572 1.00 96.31 106 VAL A CA 1
ATOM 813 C C . VAL A 1 106 ? 4.993 -9.724 -9.862 1.00 96.31 106 VAL A C 1
ATOM 815 O O . VAL A 1 106 ? 4.110 -9.077 -9.302 1.00 96.31 106 VAL A O 1
ATOM 818 N N . VAL A 1 107 ? 5.792 -9.189 -10.779 1.00 94.75 107 VAL A N 1
ATOM 819 C CA . VAL A 1 107 ? 5.564 -7.893 -11.418 1.00 94.75 107 VAL A CA 1
ATOM 820 C C . VAL A 1 107 ? 5.406 -8.145 -12.907 1.00 94.75 107 VAL A C 1
ATOM 822 O O . VAL A 1 107 ? 6.281 -8.751 -13.521 1.00 94.75 107 VAL A O 1
ATOM 825 N N . PHE A 1 108 ? 4.291 -7.724 -13.486 1.00 94.12 108 PHE A N 1
ATOM 826 C CA . PHE A 1 108 ? 3.935 -8.043 -14.866 1.00 94.12 108 PHE A CA 1
ATOM 827 C C . PHE A 1 108 ? 3.392 -6.828 -15.609 1.00 94.12 108 PHE A C 1
ATOM 829 O O . PHE A 1 108 ? 3.211 -5.758 -15.020 1.00 94.12 108 PHE A O 1
ATOM 836 N N . ASN A 1 109 ? 3.177 -6.978 -16.920 1.00 91.12 109 ASN A N 1
ATOM 837 C CA . ASN A 1 109 ? 2.846 -5.868 -17.810 1.00 91.12 109 ASN A CA 1
ATOM 838 C C . ASN A 1 109 ? 3.860 -4.717 -17.687 1.00 91.12 109 ASN A C 1
ATOM 840 O O . ASN A 1 109 ? 3.485 -3.546 -17.754 1.00 91.12 109 ASN A O 1
ATOM 844 N N . ILE A 1 110 ? 5.146 -5.041 -17.476 1.00 91.81 110 ILE A N 1
ATOM 845 C CA . ILE A 1 110 ? 6.178 -4.026 -17.249 1.00 91.81 110 ILE A CA 1
ATOM 846 C C . ILE A 1 110 ? 6.441 -3.270 -18.550 1.00 91.81 110 ILE A C 1
ATOM 848 O O . ILE A 1 110 ? 6.742 -3.869 -19.588 1.00 91.81 110 ILE A O 1
ATOM 852 N N . ARG A 1 111 ? 6.340 -1.941 -18.481 1.00 91.19 111 ARG A N 1
ATOM 853 C CA . ARG A 1 111 ? 6.590 -1.012 -19.588 1.00 91.19 111 ARG A CA 1
ATOM 854 C C . ARG A 1 111 ? 7.419 0.158 -19.092 1.00 91.19 111 ARG A C 1
ATOM 856 O O . ARG A 1 111 ? 7.217 0.633 -17.976 1.00 91.19 111 ARG A O 1
ATOM 863 N N . VAL A 1 112 ? 8.343 0.635 -19.919 1.00 91.38 112 VAL A N 1
ATOM 864 C CA . VAL A 1 112 ? 9.289 1.698 -19.551 1.00 91.38 112 VAL A CA 1
ATOM 865 C C . VAL A 1 112 ? 9.183 2.826 -20.551 1.00 91.38 112 VAL A C 1
ATOM 867 O O . VAL A 1 112 ? 9.035 2.607 -21.748 1.00 91.38 112 VAL A O 1
ATOM 870 N N . GLY A 1 113 ? 9.269 4.049 -20.060 1.00 89.75 113 GLY A N 1
ATOM 871 C CA . GLY A 1 113 ? 9.174 5.229 -20.895 1.00 89.75 113 GLY A CA 1
ATOM 872 C C . GLY A 1 113 ? 9.470 6.497 -20.126 1.00 89.75 113 GLY A C 1
ATOM 873 O O . GLY A 1 113 ? 9.762 6.484 -18.930 1.00 89.75 113 GLY A O 1
ATOM 874 N N . GLN A 1 114 ? 9.390 7.605 -20.847 1.00 85.12 114 GLN A N 1
ATOM 875 C CA . GLN A 1 114 ? 9.649 8.933 -20.321 1.00 85.12 114 GLN A CA 1
ATOM 876 C C . GLN A 1 114 ? 8.399 9.801 -20.457 1.00 85.12 114 GLN A C 1
ATOM 878 O O . GLN A 1 114 ? 7.743 9.819 -21.497 1.00 85.12 114 GLN A O 1
ATOM 883 N N . GLY A 1 115 ? 8.078 10.553 -19.404 1.00 82.00 115 GLY A N 1
ATOM 884 C CA . GLY A 1 115 ? 6.917 11.443 -19.376 1.00 82.00 115 GLY A CA 1
ATOM 885 C C . GLY A 1 115 ? 5.642 10.789 -18.836 1.00 82.00 115 GLY A C 1
ATOM 886 O O . GLY A 1 115 ? 5.685 9.832 -18.074 1.00 82.00 115 GLY A O 1
ATOM 887 N N . LYS A 1 116 ? 4.479 11.374 -19.151 1.00 75.81 116 LYS A N 1
ATOM 888 C CA . LYS A 1 116 ? 3.202 11.048 -18.482 1.00 75.81 116 LYS A CA 1
ATOM 889 C C . LYS A 1 116 ? 2.382 9.932 -19.145 1.00 75.81 116 LYS A C 1
ATOM 891 O O . LYS A 1 116 ? 1.422 9.483 -18.530 1.00 75.81 116 LYS A O 1
ATOM 896 N N . GLY A 1 117 ? 2.711 9.527 -20.371 1.00 77.56 117 GLY A N 1
ATOM 897 C CA . GLY A 1 117 ? 1.940 8.533 -21.124 1.00 77.56 117 GLY A CA 1
ATOM 898 C C . GLY A 1 117 ? 2.423 7.107 -20.878 1.00 77.56 117 GLY A C 1
ATOM 899 O O . GLY A 1 117 ? 3.625 6.894 -20.749 1.00 77.56 117 GLY A O 1
ATOM 900 N N . VAL A 1 118 ? 1.493 6.147 -20.850 1.00 74.69 118 VAL A N 1
ATOM 901 C CA . VAL A 1 118 ? 1.828 4.717 -20.814 1.00 74.69 118 VAL A CA 1
ATOM 902 C C . VAL A 1 118 ? 2.458 4.328 -22.160 1.00 74.69 118 VAL A C 1
ATOM 904 O O . VAL A 1 118 ? 1.846 4.574 -23.202 1.00 74.69 118 VAL A O 1
ATOM 907 N N . PRO A 1 119 ? 3.660 3.734 -22.174 1.00 78.88 119 PRO A N 1
ATOM 908 C CA . PRO A 1 119 ? 4.311 3.298 -23.401 1.00 78.88 119 PRO A CA 1
ATOM 909 C C . PRO A 1 119 ? 3.525 2.182 -24.090 1.00 78.88 119 PRO A C 1
ATOM 911 O O . PRO A 1 119 ? 2.948 1.300 -23.448 1.00 78.88 119 PRO A O 1
ATOM 914 N N . THR A 1 120 ? 3.533 2.190 -25.419 1.00 69.94 120 THR A N 1
ATOM 915 C CA . THR A 1 120 ? 3.001 1.089 -26.233 1.00 69.94 120 THR A CA 1
ATOM 916 C C . THR A 1 120 ? 4.017 -0.038 -26.406 1.00 69.94 120 THR A C 1
ATOM 918 O O . THR A 1 120 ? 3.619 -1.188 -26.555 1.00 69.94 120 THR A O 1
ATOM 921 N N . GLU A 1 121 ? 5.314 0.276 -26.356 1.00 77.00 121 GLU A N 1
ATOM 922 C CA . GLU A 1 121 ? 6.416 -0.686 -26.457 1.00 77.00 121 GLU A CA 1
ATOM 923 C C . GLU A 1 121 ? 6.914 -1.102 -25.066 1.00 77.00 121 GLU A C 1
ATOM 925 O O . GLU A 1 121 ? 7.008 -0.279 -24.155 1.00 77.00 121 GLU A O 1
ATOM 930 N N . SER A 1 122 ? 7.244 -2.384 -24.892 1.00 79.44 122 SER A N 1
ATOM 931 C CA . SER A 1 122 ? 7.678 -2.941 -23.601 1.00 79.44 122 SER A CA 1
ATOM 932 C C . SER A 1 122 ? 9.193 -3.127 -23.465 1.00 79.44 122 SER A C 1
ATOM 934 O O . SER A 1 122 ? 9.698 -3.176 -22.347 1.00 79.44 122 SER A O 1
ATOM 936 N N . GLN A 1 123 ? 9.928 -3.223 -24.579 1.00 90.06 123 GLN A N 1
ATOM 937 C CA . GLN A 1 123 ? 11.350 -3.616 -24.594 1.00 90.06 123 GLN A CA 1
ATOM 938 C C . GLN A 1 123 ? 12.309 -2.478 -24.970 1.00 90.06 123 GLN A C 1
ATOM 940 O O . GLN A 1 123 ? 13.525 -2.583 -24.776 1.00 90.06 123 GLN A O 1
ATOM 945 N N . THR A 1 124 ? 11.775 -1.384 -25.501 1.00 92.81 124 THR A N 1
ATOM 946 C CA . THR A 1 124 ? 12.524 -0.218 -25.967 1.00 92.81 124 THR A CA 1
ATOM 947 C C . THR A 1 124 ? 11.883 1.055 -25.453 1.00 92.81 124 THR A C 1
ATOM 949 O O . THR A 1 124 ? 10.665 1.151 -25.347 1.00 92.81 124 THR A O 1
ATOM 952 N N . PHE A 1 125 ? 12.711 2.045 -25.135 1.00 93.31 125 PHE A N 1
ATOM 953 C CA . PHE A 1 125 ? 12.240 3.389 -24.829 1.00 93.31 125 PHE A CA 1
ATOM 954 C C . PHE A 1 125 ? 13.288 4.424 -25.218 1.00 93.31 125 PHE A C 1
ATOM 956 O O . PHE A 1 125 ? 14.466 4.109 -25.396 1.00 93.31 125 PHE A O 1
ATOM 963 N N . SER A 1 126 ? 12.856 5.672 -25.359 1.00 92.56 126 SER A N 1
ATOM 964 C CA . SER A 1 126 ? 13.760 6.790 -25.587 1.00 92.56 126 SER A CA 1
ATOM 965 C C . SER A 1 126 ? 13.967 7.565 -24.293 1.00 92.56 126 SER A C 1
ATOM 967 O O . SER A 1 126 ? 13.005 7.832 -23.573 1.00 92.56 126 SER A O 1
ATOM 969 N N . CYS A 1 127 ? 15.219 7.898 -23.998 1.00 91.75 127 CYS A N 1
ATOM 970 C CA . CYS A 1 127 ? 15.600 8.695 -22.848 1.00 91.75 127 CYS A CA 1
ATOM 971 C C . CYS A 1 127 ? 16.268 9.994 -23.296 1.00 91.75 127 CYS A C 1
ATOM 973 O O . CYS A 1 127 ? 17.364 9.990 -23.846 1.00 91.75 127 CYS A O 1
ATOM 975 N N . THR A 1 128 ? 15.633 11.117 -23.011 1.00 90.81 128 THR A N 1
ATOM 976 C CA . THR A 1 128 ? 16.183 12.460 -23.129 1.00 90.81 128 THR A CA 1
ATOM 977 C C . THR A 1 128 ? 16.713 12.880 -21.759 1.00 90.81 128 THR A C 1
ATOM 979 O O . THR A 1 128 ? 15.912 13.241 -20.886 1.00 90.81 128 THR A O 1
ATOM 982 N N . PRO A 1 129 ? 18.034 12.821 -21.524 1.00 85.12 129 PRO A N 1
ATOM 983 C CA . PRO A 1 129 ? 18.600 13.226 -20.249 1.00 85.12 129 PRO A CA 1
ATOM 984 C C . PRO A 1 129 ? 18.371 14.726 -20.037 1.00 85.12 129 PRO A C 1
ATOM 986 O O . PRO A 1 129 ? 18.635 15.537 -20.926 1.00 85.12 129 PRO A O 1
ATOM 989 N N . ALA A 1 130 ? 17.894 15.114 -18.855 1.00 82.00 130 ALA A N 1
ATOM 990 C CA . ALA A 1 130 ? 17.722 16.526 -18.520 1.00 82.00 130 ALA A CA 1
ATOM 991 C C . ALA A 1 130 ? 18.783 16.990 -17.522 1.00 82.00 130 ALA A C 1
ATOM 993 O O . ALA A 1 130 ? 19.228 16.235 -16.660 1.00 82.00 130 ALA A O 1
ATOM 994 N N . TYR A 1 131 ? 19.128 18.279 -17.586 1.00 75.75 131 TYR A N 1
ATOM 995 C CA . TYR A 1 131 ? 20.141 18.875 -16.710 1.00 75.75 131 TYR A CA 1
ATOM 996 C C . TYR A 1 131 ? 19.830 18.724 -15.210 1.00 75.75 131 TYR A C 1
ATOM 998 O O . TYR A 1 131 ? 20.738 18.646 -14.389 1.00 75.75 131 TYR A O 1
ATOM 1006 N N . ARG A 1 132 ? 18.540 18.705 -14.841 1.00 76.00 132 ARG A N 1
ATOM 1007 C CA . ARG A 1 132 ? 18.098 18.655 -13.436 1.00 76.00 132 ARG A CA 1
ATOM 1008 C C . ARG A 1 132 ? 17.560 17.299 -13.000 1.00 76.00 132 ARG A C 1
ATOM 1010 O O . ARG A 1 132 ? 17.794 16.901 -11.862 1.00 76.00 132 ARG A O 1
ATOM 1017 N N . ALA A 1 133 ? 16.783 16.651 -13.859 1.00 81.31 133 ALA A N 1
ATOM 1018 C CA . ALA A 1 133 ? 16.137 15.393 -13.532 1.00 81.31 133 ALA A CA 1
ATOM 1019 C C . ALA A 1 133 ? 15.777 14.625 -14.799 1.00 81.31 133 ALA A C 1
ATOM 1021 O O . ALA A 1 133 ? 15.085 15.156 -15.667 1.00 81.31 133 ALA A O 1
ATOM 1022 N N . THR A 1 134 ? 16.202 13.372 -14.873 1.00 85.44 134 THR A N 1
ATOM 1023 C CA . THR A 1 134 ? 15.757 12.456 -15.922 1.00 85.44 134 THR A CA 1
ATOM 1024 C C . THR A 1 134 ? 14.625 11.613 -15.353 1.00 85.44 134 THR A C 1
ATOM 1026 O O . THR A 1 134 ? 14.813 10.872 -14.388 1.00 85.44 134 THR A O 1
ATOM 1029 N N . ASP A 1 135 ? 13.429 11.795 -15.910 1.00 84.88 135 ASP A N 1
ATOM 1030 C CA . ASP A 1 135 ? 12.209 11.116 -15.466 1.00 84.88 135 ASP A CA 1
ATOM 1031 C C . ASP A 1 135 ? 12.007 9.841 -16.285 1.00 84.88 135 ASP A C 1
ATOM 1033 O O . ASP A 1 135 ? 11.430 9.887 -17.371 1.00 84.88 135 ASP A O 1
ATOM 1037 N N . ILE A 1 136 ? 12.506 8.714 -15.779 1.00 88.50 136 ILE A N 1
ATOM 1038 C CA . ILE A 1 136 ? 12.162 7.394 -16.311 1.00 88.50 136 ILE A CA 1
ATOM 1039 C C . ILE A 1 136 ? 11.083 6.808 -15.420 1.00 88.50 136 ILE A C 1
ATOM 1041 O O . ILE A 1 136 ? 11.211 6.757 -14.197 1.00 88.50 136 ILE A O 1
ATOM 1045 N N . ARG A 1 137 ? 10.013 6.348 -16.055 1.00 88.69 137 ARG A N 1
ATOM 1046 C CA . ARG A 1 137 ? 8.890 5.727 -15.374 1.00 88.69 137 ARG A CA 1
ATOM 1047 C C . ARG A 1 137 ? 8.764 4.287 -15.804 1.00 88.69 137 ARG A C 1
ATOM 1049 O O . ARG A 1 137 ? 8.992 3.949 -16.967 1.00 88.69 137 ARG A O 1
ATOM 1056 N N . ILE A 1 138 ? 8.395 3.466 -14.833 1.00 90.00 138 ILE A N 1
ATOM 1057 C CA . ILE A 1 138 ? 8.046 2.076 -15.052 1.00 90.00 138 ILE A CA 1
ATOM 1058 C C . ILE A 1 138 ? 6.587 1.915 -14.652 1.00 90.00 138 ILE A C 1
ATOM 1060 O O . ILE A 1 138 ? 6.202 2.218 -13.520 1.00 90.00 138 ILE A O 1
ATOM 1064 N N . TRP A 1 139 ? 5.786 1.476 -15.613 1.00 88.56 139 TRP A N 1
ATOM 1065 C CA . TRP A 1 139 ? 4.402 1.080 -15.411 1.00 88.56 139 TRP A CA 1
ATOM 1066 C C . TRP A 1 139 ? 4.373 -0.427 -15.270 1.00 88.56 139 TRP A C 1
ATOM 1068 O O . TRP A 1 139 ? 5.014 -1.129 -16.052 1.00 88.56 139 TRP A O 1
ATOM 1078 N N . SER A 1 140 ? 3.664 -0.914 -14.262 1.00 90.56 140 SER A N 1
ATOM 1079 C CA . SER A 1 140 ? 3.534 -2.344 -14.018 1.00 90.56 140 SER A CA 1
ATOM 1080 C C . SER A 1 140 ? 2.278 -2.648 -13.218 1.00 90.56 140 SER A C 1
ATOM 1082 O O . SER A 1 140 ? 1.692 -1.768 -12.583 1.00 90.56 140 SER A O 1
ATOM 1084 N N . SER A 1 141 ? 1.885 -3.912 -13.255 1.00 90.25 141 SER A N 1
ATOM 1085 C CA . SER A 1 141 ? 0.917 -4.501 -12.338 1.00 90.25 141 SER A CA 1
ATOM 1086 C C . SER A 1 141 ? 1.635 -5.485 -11.423 1.00 90.25 141 SER A C 1
ATOM 1088 O O . SER A 1 141 ? 2.658 -6.065 -11.798 1.00 90.25 141 SER A O 1
ATOM 1090 N N . PHE A 1 142 ? 1.109 -5.679 -10.219 1.00 93.12 142 PHE A N 1
ATOM 1091 C CA . PHE A 1 142 ? 1.676 -6.614 -9.257 1.00 93.12 142 PHE A CA 1
ATOM 1092 C C . PHE A 1 142 ? 0.741 -7.794 -9.060 1.00 93.12 142 PHE A C 1
ATOM 1094 O O . PHE A 1 142 ? -0.477 -7.646 -9.000 1.00 93.12 142 PHE A O 1
ATOM 1101 N N . GLY A 1 143 ? 1.324 -8.978 -8.976 1.00 93.31 143 GLY A N 1
ATOM 1102 C CA . GLY A 1 143 ? 0.622 -10.233 -8.797 1.00 93.31 143 GLY A CA 1
ATOM 1103 C C . GLY A 1 143 ? 1.171 -10.987 -7.601 1.00 93.31 143 GLY A C 1
ATOM 1104 O O . GLY A 1 143 ? 2.350 -10.878 -7.255 1.00 93.31 143 GLY A O 1
ATOM 1105 N N . MET A 1 144 ? 0.298 -11.760 -6.968 1.00 94.19 144 MET A N 1
ATOM 1106 C CA . MET A 1 144 ? 0.676 -12.699 -5.924 1.00 94.19 144 MET A CA 1
ATOM 1107 C C . MET A 1 144 ? 0.332 -14.110 -6.378 1.00 94.19 144 MET A C 1
ATOM 1109 O O . MET A 1 144 ? -0.828 -14.403 -6.672 1.00 94.19 144 MET A O 1
ATOM 1113 N N . THR A 1 145 ? 1.321 -14.997 -6.426 1.00 95.19 145 THR A N 1
ATOM 1114 C CA . THR A 1 145 ? 1.053 -16.431 -6.569 1.00 95.19 145 THR A CA 1
ATOM 1115 C C . THR A 1 145 ? 0.429 -16.987 -5.288 1.00 95.19 145 THR A C 1
ATOM 1117 O O . THR A 1 145 ? 0.536 -16.393 -4.213 1.00 95.19 145 THR A O 1
ATOM 1120 N N . GLU A 1 146 ? -0.186 -18.167 -5.364 1.00 91.69 146 GLU A N 1
ATOM 1121 C CA . GLU A 1 146 ? -0.700 -18.869 -4.179 1.00 91.69 146 GLU A CA 1
ATOM 1122 C C . GLU A 1 146 ? 0.389 -19.073 -3.112 1.00 91.69 146 GLU A C 1
ATOM 1124 O O . GLU A 1 146 ? 0.170 -18.827 -1.926 1.00 91.69 146 GLU A O 1
ATOM 1129 N N . ALA A 1 147 ? 1.603 -19.435 -3.538 1.00 92.44 147 ALA A N 1
ATOM 1130 C CA . ALA A 1 147 ? 2.727 -19.620 -2.631 1.00 92.44 147 ALA A CA 1
ATOM 1131 C C . ALA A 1 147 ? 3.117 -18.313 -1.920 1.00 92.44 147 ALA A C 1
ATOM 1133 O O . ALA A 1 147 ? 3.430 -18.337 -0.730 1.00 92.44 147 ALA A O 1
ATOM 1134 N N . ALA A 1 148 ? 3.103 -17.172 -2.617 1.00 91.75 148 ALA A N 1
ATOM 1135 C CA . ALA A 1 148 ? 3.365 -15.877 -1.992 1.00 91.75 148 ALA A CA 1
ATOM 1136 C C . ALA A 1 148 ? 2.244 -15.438 -1.050 1.00 91.75 148 ALA A C 1
ATOM 1138 O O . ALA A 1 148 ? 2.538 -14.950 0.041 1.00 91.75 148 ALA A O 1
ATOM 1139 N N . ALA A 1 149 ? 0.983 -15.689 -1.409 1.00 88.25 149 ALA A N 1
ATOM 1140 C CA . ALA A 1 149 ? -0.154 -15.422 -0.534 1.00 88.25 149 ALA A CA 1
ATOM 1141 C C . ALA A 1 149 ? -0.058 -16.218 0.768 1.00 88.25 149 ALA A C 1
ATOM 1143 O O . ALA A 1 149 ? -0.241 -15.658 1.851 1.00 88.25 149 ALA A O 1
ATOM 1144 N N . GLN A 1 150 ? 0.334 -17.490 0.679 1.00 88.81 150 GLN A N 1
ATOM 1145 C CA . GLN A 1 150 ? 0.573 -18.327 1.848 1.00 88.81 150 GLN A CA 1
ATOM 1146 C C . GLN A 1 150 ? 1.731 -17.793 2.706 1.00 88.81 150 GLN A C 1
ATOM 1148 O O . GLN A 1 150 ? 1.555 -17.598 3.908 1.00 88.81 150 GLN A O 1
ATOM 1153 N N . ARG A 1 151 ? 2.885 -17.461 2.100 1.00 90.12 151 ARG A N 1
ATOM 1154 C CA . ARG A 1 151 ? 4.022 -16.853 2.824 1.00 90.12 151 ARG A CA 1
ATOM 1155 C C . ARG A 1 151 ? 3.624 -15.556 3.525 1.00 90.12 151 ARG A C 1
ATOM 1157 O O . ARG A 1 151 ? 4.005 -15.336 4.673 1.00 90.12 151 ARG A O 1
ATOM 1164 N N . PHE A 1 152 ? 2.846 -14.705 2.858 1.00 85.62 152 PHE A N 1
ATOM 1165 C CA . PHE A 1 152 ? 2.356 -13.462 3.439 1.00 85.62 152 PHE A CA 1
ATOM 1166 C C . PHE A 1 152 ? 1.418 -13.729 4.623 1.00 85.62 152 PHE A C 1
ATOM 1168 O O . PHE A 1 152 ? 1.576 -13.117 5.680 1.00 85.62 152 PHE A O 1
ATOM 1175 N N . ALA A 1 153 ? 0.469 -14.657 4.478 1.00 83.88 153 ALA A N 1
ATOM 1176 C CA . ALA A 1 153 ? -0.436 -15.047 5.556 1.00 83.88 153 ALA A CA 1
ATOM 1177 C C . ALA A 1 153 ? 0.329 -15.596 6.770 1.00 83.88 153 ALA A C 1
ATOM 1179 O O . ALA A 1 153 ? 0.032 -15.221 7.906 1.00 83.88 153 ALA A O 1
ATOM 1180 N N . ASP A 1 154 ? 1.348 -16.424 6.547 1.00 88.19 154 ASP A N 1
ATOM 1181 C CA . ASP A 1 154 ? 2.167 -16.993 7.618 1.00 88.19 154 ASP A CA 1
ATOM 1182 C C . ASP A 1 154 ? 3.040 -15.937 8.304 1.00 88.19 154 ASP A C 1
ATOM 1184 O O . ASP A 1 154 ? 3.107 -15.907 9.534 1.00 88.19 154 ASP A O 1
ATOM 1188 N N . ALA A 1 155 ? 3.609 -14.992 7.548 1.00 86.06 155 ALA A N 1
ATOM 1189 C CA . ALA A 1 155 ? 4.318 -13.848 8.117 1.00 86.06 155 ALA A CA 1
ATOM 1190 C C . ALA A 1 155 ? 3.398 -12.994 9.006 1.00 86.06 155 ALA A C 1
ATOM 1192 O O . ALA A 1 155 ? 3.788 -12.577 10.096 1.00 86.06 155 ALA A O 1
ATOM 1193 N N . GLN A 1 156 ? 2.149 -12.766 8.590 1.00 82.06 156 GLN A N 1
ATOM 1194 C CA . GLN A 1 156 ? 1.179 -12.039 9.410 1.00 82.06 156 GLN A CA 1
ATOM 1195 C C . GLN A 1 156 ? 0.762 -12.819 10.667 1.00 82.06 156 GLN A C 1
ATOM 1197 O O . GLN A 1 156 ? 0.648 -12.221 11.738 1.00 82.06 156 GLN A O 1
ATOM 1202 N N . LYS A 1 157 ? 0.587 -14.146 10.579 1.00 83.94 157 LYS A N 1
ATOM 1203 C CA . LYS A 1 157 ? 0.357 -14.992 11.763 1.00 83.94 157 LYS A CA 1
ATOM 1204 C C . LYS A 1 157 ? 1.532 -14.906 12.733 1.00 83.94 157 LYS A C 1
ATOM 1206 O O . LYS A 1 157 ? 1.317 -14.750 13.929 1.00 83.94 157 LYS A O 1
ATOM 1211 N N . GLN A 1 158 ? 2.765 -14.934 12.229 1.00 86.06 158 GLN A N 1
ATOM 1212 C CA . GLN A 1 158 ? 3.960 -14.774 13.053 1.00 86.06 158 GLN A CA 1
ATOM 1213 C C . GLN A 1 158 ? 4.002 -13.395 13.726 1.00 86.06 158 GLN A C 1
ATOM 1215 O O . GLN A 1 158 ? 4.284 -13.315 14.921 1.00 86.06 158 GLN A O 1
ATOM 1220 N N . LEU A 1 159 ? 3.646 -12.320 13.014 1.00 81.12 159 LEU A N 1
ATOM 1221 C CA . LEU A 1 159 ? 3.514 -10.985 13.612 1.00 81.12 159 LEU A CA 1
ATOM 1222 C C . LEU A 1 159 ? 2.494 -10.962 14.758 1.00 81.12 159 LEU A C 1
ATOM 1224 O O . LEU A 1 159 ? 2.734 -10.295 15.760 1.00 81.12 159 LEU A O 1
ATOM 1228 N N . ALA A 1 160 ? 1.397 -11.716 14.650 1.00 78.88 160 ALA A N 1
ATOM 1229 C CA . ALA A 1 160 ? 0.405 -11.836 15.719 1.00 78.88 160 ALA A CA 1
ATOM 1230 C C . ALA A 1 160 ? 0.912 -12.610 16.954 1.00 78.88 160 ALA A C 1
ATOM 1232 O O . ALA A 1 160 ? 0.303 -12.510 18.015 1.00 78.88 160 ALA A O 1
ATOM 1233 N N . THR A 1 161 ? 2.020 -13.355 16.839 1.00 82.50 161 THR A N 1
ATOM 1234 C CA . THR A 1 161 ? 2.670 -14.045 17.973 1.00 82.50 161 THR A CA 1
ATOM 1235 C C . THR A 1 161 ? 3.747 -13.211 18.665 1.00 82.50 161 THR A C 1
ATOM 1237 O O . THR A 1 161 ? 4.267 -13.626 19.702 1.00 82.50 161 THR A O 1
ATOM 1240 N N . LEU A 1 162 ? 4.106 -12.048 18.109 1.00 78.44 162 LEU A N 1
ATOM 1241 C CA . LEU A 1 162 ? 5.086 -11.168 18.736 1.00 78.44 162 LEU A CA 1
ATOM 1242 C C . LEU A 1 162 ? 4.572 -10.676 20.097 1.00 78.44 162 LEU A C 1
ATOM 1244 O O . LEU A 1 162 ? 3.371 -10.437 20.253 1.00 78.44 162 LEU A O 1
ATOM 1248 N N . PRO A 1 163 ? 5.465 -10.497 21.088 1.00 77.56 163 PRO A N 1
ATOM 1249 C CA . PRO A 1 163 ? 5.063 -10.001 22.394 1.00 77.56 163 PRO A CA 1
ATOM 1250 C C . PRO A 1 163 ? 4.383 -8.638 22.253 1.00 77.56 163 PRO A C 1
ATOM 1252 O O . PRO A 1 163 ? 4.845 -7.766 21.510 1.00 77.56 163 PRO A O 1
ATOM 1255 N N . ALA A 1 164 ? 3.288 -8.446 22.987 1.00 81.69 164 ALA A N 1
ATOM 1256 C CA . ALA A 1 164 ? 2.624 -7.156 23.045 1.00 81.69 164 ALA A CA 1
ATOM 1257 C C . ALA A 1 164 ? 3.603 -6.111 23.604 1.00 81.69 164 ALA A C 1
ATOM 1259 O O . ALA A 1 164 ? 4.089 -6.239 24.729 1.00 81.69 164 ALA A O 1
ATOM 1260 N N . ARG A 1 165 ? 3.906 -5.069 22.821 1.00 88.88 165 ARG A N 1
ATOM 1261 C CA . ARG A 1 165 ? 4.509 -3.854 23.379 1.00 88.88 165 ARG A CA 1
ATOM 1262 C C . ARG A 1 165 ? 3.477 -3.124 24.229 1.00 88.88 165 ARG A C 1
ATOM 1264 O O . ARG A 1 165 ? 2.283 -3.303 24.026 1.00 88.88 165 ARG A O 1
ATOM 1271 N N . ALA A 1 166 ? 3.935 -2.257 25.123 1.00 92.31 166 ALA A N 1
ATOM 1272 C CA . ALA A 1 166 ? 3.047 -1.301 25.770 1.00 92.31 166 ALA A CA 1
ATOM 1273 C C . ALA A 1 166 ? 2.420 -0.342 24.729 1.00 92.31 166 ALA A C 1
ATOM 1275 O O . ALA A 1 166 ? 3.021 -0.114 23.663 1.00 92.31 166 ALA A O 1
ATOM 1276 N N . PRO A 1 167 ? 1.241 0.239 25.025 1.00 93.06 167 PRO A N 1
ATOM 1277 C CA . PRO A 1 167 ? 0.729 1.371 24.263 1.00 93.06 167 PRO A CA 1
ATOM 1278 C C . PRO A 1 167 ? 1.764 2.497 24.199 1.00 93.06 167 PRO A C 1
ATOM 1280 O O . PRO A 1 167 ? 2.605 2.643 25.094 1.00 93.06 167 PRO A O 1
ATOM 1283 N N . ALA A 1 168 ? 1.700 3.307 23.146 1.00 94.00 168 ALA A N 1
ATOM 1284 C CA . ALA A 1 168 ? 2.451 4.548 23.074 1.00 94.00 168 ALA A CA 1
ATOM 1285 C C . ALA A 1 168 ? 2.111 5.473 24.255 1.00 94.00 168 ALA A C 1
ATOM 1287 O O . ALA A 1 168 ? 1.112 5.302 24.961 1.00 94.00 168 ALA A O 1
ATOM 1288 N N . LYS A 1 169 ? 2.964 6.475 24.486 1.00 94.56 169 LYS A N 1
ATOM 1289 C CA . LYS A 1 169 ? 2.708 7.479 25.519 1.00 94.56 169 LYS A CA 1
ATOM 1290 C C . LYS A 1 169 ? 1.350 8.139 25.259 1.00 94.56 169 LYS A C 1
ATOM 1292 O O . LYS A 1 169 ? 1.074 8.530 24.132 1.00 94.56 169 LYS A O 1
ATOM 1297 N N . ASP A 1 170 ? 0.545 8.260 26.312 1.00 95.19 170 ASP A N 1
ATOM 1298 C CA . ASP A 1 170 ? -0.807 8.827 26.262 1.00 95.19 170 ASP A CA 1
ATOM 1299 C C . ASP A 1 170 ? -1.787 8.023 25.378 1.00 95.19 170 ASP A C 1
ATOM 1301 O O . ASP A 1 170 ? -2.851 8.522 25.025 1.00 95.19 170 ASP A O 1
ATOM 1305 N N . ALA A 1 171 ? -1.467 6.765 25.051 1.00 97.00 171 ALA A N 1
ATOM 1306 C CA . ALA A 1 171 ? -2.347 5.853 24.331 1.00 97.00 171 ALA A CA 1
ATOM 1307 C C . ALA A 1 171 ? -2.843 4.694 25.205 1.00 97.00 171 ALA A C 1
ATOM 1309 O O . ALA A 1 171 ? -2.232 4.322 26.209 1.00 97.00 171 ALA A O 1
ATOM 1310 N N . ILE A 1 172 ? -3.956 4.096 24.786 1.00 96.19 172 ILE A N 1
ATOM 1311 C CA . ILE A 1 172 ? -4.509 2.861 25.344 1.00 96.19 172 ILE A CA 1
ATOM 1312 C C . ILE A 1 172 ? -4.726 1.841 24.227 1.00 96.19 172 ILE A C 1
ATOM 1314 O O . ILE A 1 172 ? -5.017 2.213 23.088 1.00 96.19 172 ILE A O 1
ATOM 1318 N N . PHE A 1 173 ? -4.638 0.553 24.559 1.00 96.38 173 PHE A N 1
ATOM 1319 C CA . PHE A 1 173 ? -5.232 -0.489 23.725 1.00 96.38 173 PHE A CA 1
ATOM 1320 C C . PHE A 1 173 ? -6.670 -0.722 24.170 1.00 96.38 173 PHE A C 1
ATOM 1322 O O . PHE A 1 173 ? -6.930 -0.871 25.364 1.00 96.38 173 PHE A O 1
ATOM 1329 N N . MET A 1 174 ? -7.595 -0.797 23.218 1.00 95.88 174 MET A N 1
ATOM 1330 C CA . MET A 1 174 ? -8.924 -1.356 23.462 1.00 95.88 174 MET A CA 1
ATOM 1331 C C . MET A 1 174 ? -9.141 -2.611 22.628 1.00 95.88 174 MET A C 1
ATOM 1333 O O . MET A 1 174 ? -8.645 -2.689 21.499 1.00 95.88 174 MET A O 1
ATOM 1337 N N . PRO A 1 175 ? -9.950 -3.552 23.132 1.00 95.44 175 PRO A N 1
ATOM 1338 C CA . PRO A 1 175 ? -10.358 -4.697 22.344 1.00 95.44 175 PRO A CA 1
ATOM 1339 C C . PRO A 1 175 ? -11.186 -4.247 21.136 1.00 95.44 175 PRO A C 1
ATOM 1341 O O . PRO A 1 175 ? -12.073 -3.397 21.231 1.00 95.44 175 PRO A O 1
ATOM 1344 N N . LEU A 1 176 ? -10.935 -4.882 19.999 1.00 95.25 176 LEU A N 1
ATOM 1345 C CA . LEU A 1 176 ? -11.663 -4.688 18.750 1.00 95.25 176 LEU A CA 1
ATOM 1346 C C . LEU A 1 176 ? -13.069 -5.310 18.784 1.00 95.25 176 LEU A C 1
ATOM 1348 O O . LEU A 1 176 ? -13.994 -4.800 18.146 1.00 95.25 176 LEU A O 1
ATOM 1352 N N . ALA A 1 177 ? -13.249 -6.402 19.532 1.00 96.19 177 ALA A N 1
ATOM 1353 C CA . ALA A 1 177 ? -14.484 -7.188 19.524 1.00 96.19 177 ALA A CA 1
ATOM 1354 C C . ALA A 1 177 ? -15.760 -6.363 19.825 1.00 96.19 177 ALA A C 1
ATOM 1356 O O . ALA A 1 177 ? -16.741 -6.513 19.090 1.00 96.19 177 ALA A O 1
ATOM 1357 N N . PRO A 1 178 ? -15.783 -5.433 20.806 1.00 97.19 178 PRO A N 1
ATOM 1358 C CA . PRO A 1 178 ? -16.932 -4.549 21.019 1.00 97.19 178 PRO A CA 1
ATOM 1359 C C . PRO A 1 178 ? -17.262 -3.649 19.819 1.00 97.19 178 PRO A C 1
ATOM 1361 O O . PRO A 1 178 ? -18.436 -3.417 19.532 1.00 97.19 178 PRO A O 1
ATOM 1364 N N . VAL A 1 179 ? -16.253 -3.164 19.083 1.00 97.31 179 VAL A N 1
ATOM 1365 C CA . VAL A 1 179 ? -16.461 -2.367 17.860 1.00 97.31 179 VAL A CA 1
ATOM 1366 C C . VAL A 1 179 ? -17.075 -3.241 16.768 1.00 97.31 179 VAL A C 1
ATOM 1368 O O . VAL A 1 179 ? -18.061 -2.842 16.147 1.00 97.31 179 VAL A O 1
ATOM 1371 N N . GLN A 1 180 ? -16.542 -4.451 16.573 1.00 96.00 180 GLN A N 1
ATOM 1372 C CA . GLN A 1 180 ? -17.037 -5.413 15.582 1.00 96.00 180 GLN A CA 1
ATOM 1373 C C . GLN A 1 180 ? -18.491 -5.828 15.830 1.00 96.00 180 GLN A C 1
ATOM 1375 O O . GLN A 1 180 ? -19.274 -5.967 14.889 1.00 96.00 180 GLN A O 1
ATOM 1380 N N . ALA A 1 181 ? -18.869 -5.995 17.098 1.00 96.88 181 ALA A N 1
ATOM 1381 C CA . ALA A 1 181 ? -20.224 -6.363 17.491 1.00 96.88 181 ALA A CA 1
ATOM 1382 C C . ALA A 1 181 ? -21.230 -5.198 17.397 1.00 96.88 181 ALA A C 1
ATOM 1384 O O . ALA A 1 181 ? -22.443 -5.436 17.420 1.00 96.88 181 ALA A O 1
ATOM 1385 N N . SER A 1 182 ? -20.752 -3.953 17.284 1.00 97.88 182 SER A N 1
ATOM 1386 C CA . SER A 1 182 ? -21.589 -2.758 17.407 1.00 97.88 182 SER A CA 1
ATOM 1387 C C . SER A 1 182 ? -22.615 -2.606 16.263 1.00 97.88 182 SER A C 1
ATOM 1389 O O . SER A 1 182 ? -22.293 -2.823 15.086 1.00 97.88 182 SER A O 1
ATOM 1391 N N . PRO A 1 183 ? -23.868 -2.206 16.563 1.00 98.12 183 PRO A N 1
ATOM 1392 C CA . PRO A 1 183 ? -24.851 -1.836 15.542 1.00 98.12 183 PRO A CA 1
ATOM 1393 C C . PRO A 1 183 ? -24.379 -0.695 14.632 1.00 98.12 183 PRO A C 1
ATOM 1395 O O . PRO A 1 183 ? -24.706 -0.667 13.445 1.00 98.12 183 PRO A O 1
ATOM 1398 N N . GLU A 1 184 ? -23.597 0.238 15.171 1.00 98.38 184 GLU A N 1
ATOM 1399 C CA . GLU A 1 184 ? -23.042 1.377 14.447 1.00 98.38 184 GLU A CA 1
ATOM 1400 C C . GLU A 1 184 ? -22.093 0.925 13.338 1.00 98.38 184 GLU A C 1
ATOM 1402 O O . GLU A 1 184 ? -22.211 1.411 12.212 1.00 98.38 184 GLU A O 1
ATOM 1407 N N . LEU A 1 185 ? -21.221 -0.056 13.604 1.00 97.62 185 LEU A N 1
ATOM 1408 C CA . LEU A 1 185 ? -20.368 -0.622 12.562 1.00 97.62 185 LEU A CA 1
ATOM 1409 C C . LEU A 1 185 ? -21.196 -1.310 11.473 1.00 97.62 185 LEU A C 1
ATOM 1411 O O . LEU A 1 185 ? -20.958 -1.083 10.289 1.00 97.62 185 LEU A O 1
ATOM 1415 N N . LYS A 1 186 ? -22.207 -2.104 11.850 1.00 97.38 186 LYS A N 1
ATOM 1416 C CA . LYS A 1 186 ? -23.112 -2.746 10.876 1.00 97.38 186 LYS A CA 1
ATOM 1417 C C . LYS A 1 186 ? -23.788 -1.709 9.975 1.00 97.38 186 LYS A C 1
ATOM 1419 O O . LYS A 1 186 ? -23.901 -1.921 8.769 1.00 97.38 186 LYS A O 1
ATOM 1424 N N . LYS A 1 187 ? -24.191 -0.567 10.541 1.00 98.12 187 LYS A N 1
ATOM 1425 C CA . LYS A 1 187 ? -24.754 0.562 9.788 1.00 98.12 187 LYS A CA 1
ATOM 1426 C C . LYS A 1 187 ? -23.729 1.203 8.846 1.00 98.12 187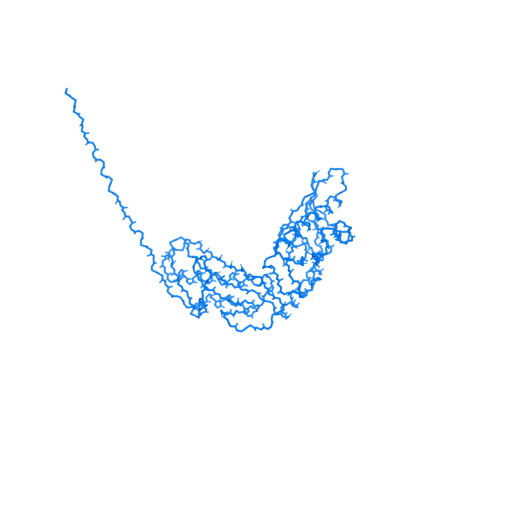 LYS A C 1
ATOM 1428 O O . LYS A 1 187 ? -24.087 1.515 7.713 1.00 98.12 187 LYS A O 1
ATOM 1433 N N . ILE A 1 188 ? -22.486 1.391 9.295 1.00 98.06 188 ILE A N 1
ATOM 1434 C CA . ILE A 1 188 ? -21.385 1.929 8.478 1.00 98.06 188 ILE A CA 1
ATOM 1435 C C . ILE A 1 188 ? -21.129 1.027 7.264 1.00 98.06 188 ILE A C 1
ATOM 1437 O O . ILE A 1 188 ? -21.226 1.489 6.125 1.00 98.06 188 ILE A O 1
ATOM 1441 N N . LEU A 1 189 ? -20.878 -0.264 7.504 1.00 97.06 189 LEU A N 1
ATOM 1442 C CA . LEU A 1 189 ? -20.598 -1.261 6.464 1.00 97.06 189 LEU A CA 1
ATOM 1443 C C . LEU A 1 189 ? -21.765 -1.388 5.472 1.00 97.06 189 LEU A C 1
ATOM 1445 O O . LEU A 1 189 ? -21.572 -1.424 4.249 1.00 97.06 189 LEU A O 1
ATOM 1449 N N . GLY A 1 190 ? -22.997 -1.356 5.986 1.00 96.06 190 GLY A N 1
ATOM 1450 C CA . GLY A 1 190 ? -24.199 -1.561 5.191 1.00 96.06 190 GLY A CA 1
ATOM 1451 C C . GLY A 1 190 ? -24.236 -2.974 4.602 1.00 96.06 190 GLY A C 1
ATOM 1452 O O . GLY A 1 190 ? -23.766 -3.927 5.216 1.00 96.06 190 GLY A O 1
ATOM 1453 N N . ARG A 1 191 ? -24.813 -3.121 3.403 1.00 94.50 191 ARG A N 1
ATOM 1454 C CA . ARG A 1 191 ? -24.894 -4.420 2.703 1.00 94.50 191 ARG A CA 1
ATOM 1455 C C . ARG A 1 191 ? -23.747 -4.673 1.723 1.00 94.50 191 ARG A C 1
ATOM 1457 O O . ARG A 1 191 ? -23.593 -5.804 1.276 1.00 94.50 191 ARG A O 1
ATOM 1464 N N . HIS A 1 192 ? -23.000 -3.629 1.369 1.00 91.62 192 HIS A N 1
ATOM 1465 C CA . HIS A 1 192 ? -22.109 -3.639 0.207 1.00 91.62 192 HIS A CA 1
ATOM 1466 C C . HIS A 1 192 ? -20.638 -3.797 0.564 1.00 91.62 192 HIS A C 1
ATOM 1468 O O . HIS A 1 192 ? -19.917 -4.396 -0.218 1.00 91.62 192 HIS A O 1
ATOM 1474 N N . VAL A 1 193 ? -20.204 -3.288 1.724 1.00 97.19 193 VAL A N 1
ATOM 1475 C CA . VAL A 1 193 ? -18.791 -3.339 2.110 1.00 97.19 193 VAL A CA 1
ATOM 1476 C C . VAL A 1 193 ? -18.588 -4.335 3.240 1.00 97.19 193 VAL A C 1
ATOM 1478 O O . VAL A 1 193 ? -19.237 -4.233 4.281 1.00 97.19 193 VAL A O 1
ATOM 1481 N N . ARG A 1 194 ? -17.680 -5.294 3.051 1.00 96.88 194 ARG A N 1
ATOM 1482 C CA . ARG A 1 194 ? -17.235 -6.208 4.114 1.00 96.88 194 ARG A CA 1
ATOM 1483 C C . ARG A 1 194 ? -15.938 -5.716 4.743 1.00 96.88 194 ARG A C 1
ATOM 1485 O O . ARG A 1 194 ? -15.136 -5.071 4.083 1.00 96.88 194 ARG A O 1
ATOM 1492 N N . ALA A 1 195 ? -15.738 -6.007 6.023 1.00 96.06 195 ALA A N 1
ATOM 1493 C CA . ALA A 1 195 ? -14.533 -5.628 6.755 1.00 96.06 195 ALA A CA 1
ATOM 1494 C C . ALA A 1 195 ? -13.838 -6.873 7.309 1.00 96.06 195 ALA A C 1
ATOM 1496 O O . ALA A 1 195 ? -14.434 -7.615 8.090 1.00 96.06 195 ALA A O 1
ATOM 1497 N N . TYR A 1 196 ? -12.580 -7.065 6.921 1.00 94.88 196 TYR A N 1
ATOM 1498 C CA . TYR A 1 196 ? -11.737 -8.185 7.322 1.00 94.88 196 TYR A CA 1
ATOM 1499 C C . TYR A 1 196 ? -10.521 -7.668 8.088 1.00 94.88 196 TYR A C 1
ATOM 1501 O O . TYR A 1 196 ? -9.711 -6.892 7.570 1.00 94.88 196 TYR A O 1
ATOM 1509 N N . TRP A 1 197 ? -10.406 -8.095 9.341 1.00 92.38 197 TRP A N 1
ATOM 1510 C CA . TRP A 1 197 ? -9.371 -7.645 10.265 1.00 92.38 197 TRP A CA 1
ATOM 1511 C C . TRP A 1 197 ? -8.186 -8.605 10.251 1.00 92.38 197 TRP A C 1
ATOM 1513 O O . TRP A 1 197 ? -8.361 -9.811 10.095 1.00 92.38 197 TRP A O 1
ATOM 1523 N N . GLY A 1 198 ? -6.974 -8.068 10.407 1.00 86.88 198 GLY A N 1
ATOM 1524 C CA . GLY A 1 198 ? -5.761 -8.887 10.454 1.00 86.88 198 GLY A CA 1
ATOM 1525 C C . GLY A 1 198 ? -5.596 -9.791 9.225 1.00 86.88 198 GLY A C 1
ATOM 1526 O O . GLY A 1 198 ? -5.503 -9.303 8.099 1.00 86.88 198 GLY A O 1
ATOM 1527 N N . THR A 1 199 ? -5.529 -11.104 9.448 1.00 80.94 199 THR A N 1
ATOM 1528 C CA . THR A 1 199 ? -5.288 -12.122 8.410 1.00 80.94 199 THR A CA 1
ATOM 1529 C C . THR A 1 199 ? -6.544 -12.760 7.838 1.00 80.94 199 THR A C 1
ATOM 1531 O O . THR A 1 199 ? -6.431 -13.547 6.906 1.00 80.94 199 THR A O 1
ATOM 1534 N N . ASP A 1 200 ? -7.729 -12.432 8.350 1.00 81.19 200 ASP A N 1
ATOM 1535 C CA . ASP A 1 200 ? -8.962 -13.198 8.089 1.00 81.19 200 ASP A CA 1
ATOM 1536 C C . ASP A 1 200 ? -9.647 -12.807 6.770 1.00 81.19 200 ASP A C 1
ATOM 1538 O O . ASP A 1 200 ? -10.860 -12.910 6.588 1.00 81.19 200 ASP A O 1
ATOM 1542 N N . ALA A 1 201 ? -8.850 -12.295 5.848 1.00 83.44 201 ALA A N 1
ATOM 1543 C CA . ALA A 1 201 ? -9.249 -11.826 4.544 1.00 83.44 201 ALA A CA 1
ATOM 1544 C C . ALA A 1 201 ? -9.450 -13.021 3.582 1.00 83.44 201 ALA A C 1
ATOM 1546 O O . ALA A 1 201 ? -8.529 -13.830 3.466 1.00 83.44 201 ALA A O 1
ATOM 1547 N N . PRO A 1 202 ? -10.592 -13.149 2.870 1.00 85.44 202 PRO A N 1
ATOM 1548 C CA . PRO A 1 202 ? -10.718 -14.098 1.761 1.00 85.44 202 PRO A CA 1
ATOM 1549 C C . PRO A 1 202 ? -9.745 -13.767 0.624 1.00 85.44 202 PRO A C 1
ATOM 1551 O O . PRO A 1 202 ? -9.067 -12.747 0.642 1.00 85.44 202 PRO A O 1
ATOM 1554 N N . THR A 1 203 ? -9.698 -14.618 -0.394 1.00 84.19 203 THR A N 1
ATOM 1555 C CA . THR A 1 203 ? -9.025 -14.296 -1.656 1.00 84.19 203 THR A CA 1
ATOM 1556 C C . THR A 1 203 ? -9.770 -13.184 -2.396 1.00 84.19 203 THR A C 1
ATOM 1558 O O . THR A 1 203 ? -11.003 -13.145 -2.377 1.00 84.19 203 THR A O 1
ATOM 1561 N N . TYR A 1 204 ? -9.032 -12.328 -3.094 1.00 87.75 204 TYR A N 1
ATOM 1562 C CA . TYR A 1 204 ? -9.573 -11.211 -3.873 1.00 87.75 204 TYR A CA 1
ATOM 1563 C C . TYR A 1 204 ? -9.109 -11.311 -5.316 1.00 87.75 204 TYR A C 1
ATOM 1565 O O . TYR A 1 204 ? -8.027 -11.838 -5.573 1.00 87.75 204 TYR A O 1
ATOM 1573 N N . ASP A 1 205 ? -9.908 -10.795 -6.242 1.00 86.75 205 ASP A N 1
ATOM 1574 C CA . ASP A 1 205 ? -9.449 -10.618 -7.618 1.00 86.75 205 ASP A CA 1
ATOM 1575 C C . ASP A 1 205 ? -8.528 -9.409 -7.693 1.00 86.75 205 ASP A C 1
ATOM 1577 O O . ASP A 1 205 ? -7.433 -9.502 -8.231 1.00 86.75 205 ASP A O 1
ATOM 1581 N N . GLU A 1 206 ? -8.921 -8.308 -7.057 1.00 88.75 206 GLU A N 1
ATOM 1582 C CA . GLU A 1 206 ? -8.230 -7.030 -7.161 1.00 88.75 206 GLU A CA 1
ATOM 1583 C C . GLU A 1 206 ? -8.059 -6.372 -5.792 1.00 88.75 206 GLU A C 1
ATOM 1585 O O . GLU A 1 206 ? -8.957 -6.423 -4.946 1.00 88.75 206 GLU A O 1
ATOM 1590 N N . ARG A 1 207 ? -6.920 -5.705 -5.579 1.00 91.50 207 ARG A N 1
ATOM 1591 C CA . ARG A 1 207 ? -6.642 -4.915 -4.375 1.00 91.50 207 ARG A CA 1
ATOM 1592 C C . ARG A 1 207 ? -5.873 -3.638 -4.695 1.00 91.50 207 ARG A C 1
ATOM 1594 O O . ARG A 1 207 ? -5.096 -3.573 -5.647 1.00 91.50 207 ARG A O 1
ATOM 1601 N N . THR A 1 208 ? -6.030 -2.623 -3.849 1.00 90.56 208 THR A N 1
ATOM 1602 C CA . THR A 1 208 ? -5.201 -1.416 -3.916 1.00 90.56 208 THR A CA 1
ATOM 1603 C C . THR A 1 208 ? -3.720 -1.732 -3.714 1.00 90.56 208 THR A C 1
ATOM 1605 O O . THR A 1 208 ? -3.339 -2.587 -2.912 1.00 90.56 208 THR A O 1
ATOM 1608 N N . ASN A 1 209 ? -2.866 -0.989 -4.417 1.00 84.31 209 ASN A N 1
ATOM 1609 C CA . ASN A 1 209 ? -1.418 -1.212 -4.403 1.00 84.31 209 ASN A CA 1
ATOM 1610 C C . ASN A 1 209 ? -0.825 -0.910 -3.032 1.00 84.31 209 ASN A C 1
ATOM 1612 O O . ASN A 1 209 ? -0.048 -1.686 -2.501 1.00 84.31 209 ASN A O 1
ATOM 1616 N N . SER A 1 210 ? -1.252 0.189 -2.418 1.00 86.12 210 SER A N 1
ATOM 1617 C CA . SER A 1 210 ? -0.861 0.543 -1.060 1.00 86.12 210 SER A CA 1
ATOM 1618 C C . SER A 1 210 ? -2.060 0.466 -0.123 1.00 86.12 210 SER A C 1
ATOM 1620 O O . SER A 1 210 ? -3.206 0.647 -0.555 1.00 86.12 210 SER A O 1
ATOM 1622 N N . PRO A 1 211 ? -1.818 0.198 1.165 1.00 91.12 211 PRO A N 1
ATOM 1623 C CA . PRO A 1 211 ? -2.846 0.390 2.163 1.00 91.12 211 PRO A CA 1
ATOM 1624 C C . PRO A 1 211 ? -3.024 1.886 2.415 1.00 91.12 211 PRO A C 1
ATOM 1626 O O . PRO A 1 211 ? -2.059 2.652 2.399 1.00 91.12 211 PRO A O 1
ATOM 1629 N N . TYR A 1 212 ? -4.254 2.277 2.696 1.00 94.44 212 TYR A N 1
ATOM 1630 C CA . TYR A 1 212 ? -4.623 3.634 3.054 1.00 94.44 212 TYR A CA 1
ATOM 1631 C C . TYR A 1 212 ? -4.681 3.763 4.570 1.00 94.44 212 TYR A C 1
ATOM 1633 O O . TYR A 1 212 ? -5.081 2.828 5.269 1.00 94.44 212 TYR A O 1
ATOM 1641 N N . GLU A 1 213 ? -4.276 4.926 5.065 1.00 96.88 213 GLU A N 1
ATOM 1642 C CA . GLU A 1 213 ? -4.297 5.281 6.479 1.00 96.88 213 GLU A CA 1
ATOM 1643 C C . GLU A 1 213 ? -5.398 6.315 6.712 1.00 96.88 213 GLU A C 1
ATOM 1645 O O . GLU A 1 213 ? -5.490 7.309 5.992 1.00 96.88 213 GLU A O 1
ATOM 1650 N N . TYR A 1 214 ? -6.239 6.072 7.714 1.00 97.88 214 TYR A N 1
ATOM 1651 C CA . TYR A 1 214 ? -7.343 6.953 8.081 1.00 97.88 214 TYR A CA 1
ATOM 1652 C C . TYR A 1 214 ? -7.237 7.274 9.560 1.00 97.88 214 TYR A C 1
ATOM 1654 O O . TYR A 1 214 ? -7.437 6.397 10.404 1.00 97.88 214 TYR A O 1
ATOM 1662 N N . THR A 1 215 ? -6.917 8.532 9.849 1.00 97.94 215 THR A N 1
ATOM 1663 C CA . THR A 1 215 ? -6.868 9.085 11.200 1.00 97.94 215 THR A CA 1
ATOM 1664 C C . THR A 1 215 ? -8.139 9.865 11.464 1.00 97.94 215 THR A C 1
ATOM 1666 O O . THR A 1 215 ? -8.439 10.822 10.756 1.00 97.94 215 THR A O 1
ATOM 1669 N N . GLU A 1 216 ? -8.864 9.485 12.506 1.00 98.44 216 GLU A N 1
ATOM 1670 C CA . GLU A 1 216 ? -10.089 10.169 12.901 1.00 98.44 216 GLU A CA 1
ATOM 1671 C C . GLU A 1 216 ? -10.099 10.481 14.391 1.00 98.44 216 GLU A C 1
ATOM 1673 O O . GLU A 1 216 ? -9.407 9.845 15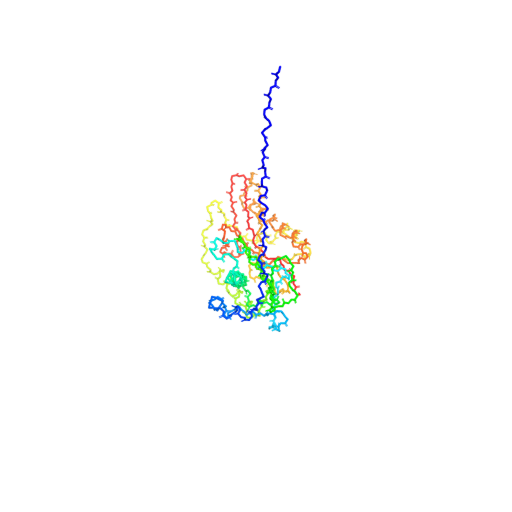.191 1.00 98.44 216 GLU A O 1
ATOM 1678 N N . TYR A 1 217 ? -10.907 11.477 14.756 1.00 98.06 217 TYR A N 1
ATOM 1679 C CA . TYR A 1 217 ? -10.929 12.059 16.095 1.00 98.06 217 TYR A CA 1
ATOM 1680 C C . TYR A 1 217 ? -12.332 12.034 16.703 1.00 98.06 217 TYR A C 1
ATOM 1682 O O . TYR A 1 217 ? -13.345 12.219 16.019 1.00 98.06 217 TYR A O 1
ATOM 1690 N N . ALA A 1 218 ? -12.409 11.894 18.021 1.00 97.81 218 ALA A N 1
ATOM 1691 C CA . ALA A 1 218 ? -13.641 12.048 18.786 1.00 97.81 218 ALA A CA 1
ATOM 1692 C C . ALA A 1 218 ? -13.401 12.884 20.042 1.00 97.81 218 ALA A C 1
ATOM 1694 O O . ALA A 1 218 ? -12.345 12.796 20.656 1.00 97.81 218 ALA A O 1
ATOM 1695 N N . GLU A 1 219 ? -14.380 13.694 20.433 1.00 96.62 219 GLU A N 1
ATOM 1696 C CA . GLU A 1 219 ? -14.288 14.514 21.641 1.00 96.62 219 GLU A CA 1
ATOM 1697 C C . GLU A 1 219 ? -14.364 13.655 22.911 1.00 96.62 219 GLU A C 1
ATOM 1699 O O . GLU A 1 219 ? -15.163 12.716 22.994 1.00 96.62 219 GLU A O 1
ATOM 1704 N N . THR A 1 220 ? -13.565 14.012 23.918 1.00 93.88 220 THR A N 1
ATOM 1705 C CA . THR A 1 220 ? -13.520 13.324 25.222 1.00 93.88 220 THR A CA 1
ATOM 1706 C C . THR A 1 220 ? -14.376 13.994 26.294 1.00 93.88 220 THR A C 1
ATOM 1708 O O . THR A 1 220 ? -14.501 13.455 27.390 1.00 93.88 220 THR A O 1
ATOM 1711 N N . ALA A 1 221 ? -14.972 15.159 26.015 1.00 88.50 221 ALA A N 1
ATOM 1712 C CA . ALA A 1 221 ? -15.673 15.976 27.007 1.00 88.50 221 ALA A CA 1
ATOM 1713 C C . ALA A 1 221 ? -16.769 15.183 27.751 1.00 88.50 221 ALA A C 1
ATOM 1715 O O . ALA A 1 221 ? -17.834 14.897 27.207 1.00 88.50 221 ALA A O 1
ATOM 1716 N N . GLY A 1 222 ? -16.479 14.818 29.005 1.00 86.31 222 GLY A N 1
ATOM 1717 C CA . GLY A 1 222 ? -17.379 14.065 29.884 1.00 86.31 222 GLY A CA 1
ATOM 1718 C C . GLY A 1 222 ? -17.538 12.577 29.549 1.00 86.31 222 GLY A C 1
ATOM 1719 O O . GLY A 1 222 ? -18.441 11.940 30.085 1.00 86.31 222 GLY A O 1
ATOM 1720 N N . ARG A 1 223 ? -16.701 12.014 28.669 1.00 92.44 223 ARG A N 1
ATOM 1721 C CA . ARG A 1 223 ? -16.773 10.609 28.240 1.00 92.44 223 ARG A CA 1
ATOM 1722 C C . ARG A 1 223 ? -15.612 9.801 28.798 1.00 92.44 223 ARG A C 1
ATOM 1724 O O . ARG A 1 223 ? -14.512 10.322 28.968 1.00 92.44 223 ARG A O 1
ATOM 1731 N N . ALA A 1 224 ? -15.855 8.513 29.027 1.00 95.81 224 ALA A N 1
ATOM 1732 C CA . ALA A 1 224 ? -14.776 7.569 29.280 1.00 95.81 224 ALA A CA 1
ATOM 1733 C C . ALA A 1 224 ? -13.837 7.513 28.054 1.00 95.81 224 ALA A C 1
ATOM 1735 O O . ALA A 1 224 ? -14.339 7.555 26.921 1.00 95.81 224 ALA A O 1
ATOM 1736 N N . PRO A 1 225 ? -12.509 7.422 28.248 1.00 95.88 225 PRO A N 1
ATOM 1737 C CA . PRO A 1 225 ? -11.541 7.301 27.157 1.00 95.88 225 PRO A CA 1
ATOM 1738 C C . PRO A 1 225 ? -11.911 6.235 26.120 1.00 95.88 225 PRO A C 1
ATOM 1740 O O . PRO A 1 225 ? -11.871 6.499 24.920 1.00 95.88 225 PRO A O 1
ATOM 1743 N N . GLU A 1 226 ? -12.360 5.066 26.571 1.00 96.38 226 GLU A N 1
ATOM 1744 C CA . GLU A 1 226 ? -12.737 3.931 25.729 1.00 96.38 226 GLU A CA 1
ATOM 1745 C C . GLU A 1 226 ? -13.907 4.269 24.801 1.00 96.38 226 GLU A C 1
ATOM 1747 O O . GLU A 1 226 ? -13.906 3.883 23.634 1.00 96.38 226 GLU A O 1
ATOM 1752 N N . GLU A 1 227 ? -14.886 5.038 25.282 1.00 96.69 227 GLU A N 1
ATOM 1753 C CA . GLU A 1 227 ? -16.027 5.459 24.467 1.00 96.69 227 GLU A CA 1
ATOM 1754 C C . GLU A 1 227 ? -15.609 6.485 23.410 1.00 96.69 227 GLU A C 1
ATOM 1756 O O . GLU A 1 227 ? -16.035 6.399 22.257 1.00 96.69 227 GLU A O 1
ATOM 1761 N N . ALA A 1 228 ? -14.741 7.437 23.767 1.00 97.56 228 ALA A N 1
ATOM 1762 C CA . ALA A 1 228 ? -14.196 8.383 22.797 1.00 97.56 228 ALA A CA 1
ATOM 1763 C C . ALA A 1 228 ? -13.393 7.645 21.712 1.00 97.56 228 ALA A C 1
ATOM 1765 O O . ALA A 1 228 ? -13.602 7.863 20.518 1.00 97.56 228 ALA A O 1
ATOM 1766 N N . CYS A 1 229 ? -12.550 6.695 22.102 1.00 97.94 229 CYS A N 1
ATOM 1767 C CA . CYS A 1 229 ? -11.783 5.899 21.158 1.00 97.94 229 CYS A CA 1
ATOM 1768 C C . CYS A 1 229 ? -12.635 4.968 20.282 1.00 97.94 229 CYS A C 1
ATOM 1770 O O . CYS A 1 229 ? -12.378 4.843 19.080 1.00 97.94 229 CYS A O 1
ATOM 1772 N N . ARG A 1 230 ? -13.687 4.350 20.841 1.00 97.94 230 ARG A N 1
ATOM 1773 C CA . ARG A 1 230 ? -14.672 3.575 20.070 1.00 97.94 230 ARG A CA 1
ATOM 1774 C C . ARG A 1 230 ? -15.271 4.439 18.965 1.00 97.94 230 ARG A C 1
ATOM 1776 O O . ARG A 1 230 ? -15.355 4.011 17.816 1.00 97.94 230 ARG A O 1
ATOM 1783 N N . GLN A 1 231 ? -15.640 5.677 19.289 1.00 98.00 231 GLN A N 1
ATOM 1784 C CA . GLN A 1 231 ? -16.186 6.610 18.308 1.00 98.00 231 GLN A CA 1
ATOM 1785 C C . GLN A 1 231 ? -15.162 7.053 17.261 1.00 98.00 231 GLN A C 1
ATOM 1787 O O . GLN A 1 231 ? -15.511 7.110 16.083 1.00 98.00 231 GLN A O 1
ATOM 1792 N N . ALA A 1 232 ? -13.914 7.325 17.650 1.00 98.25 232 ALA A N 1
ATOM 1793 C CA . ALA A 1 232 ? -12.838 7.623 16.701 1.00 98.25 232 ALA A CA 1
ATOM 1794 C C . ALA A 1 232 ? -12.617 6.452 15.724 1.00 98.25 232 ALA A C 1
ATOM 1796 O O . ALA A 1 232 ? -12.563 6.654 14.512 1.00 98.25 232 ALA A O 1
ATOM 1797 N N . THR A 1 233 ? -12.623 5.214 16.229 1.00 98.38 233 THR A N 1
ATOM 1798 C CA . THR A 1 233 ? -12.529 3.993 15.411 1.00 98.38 233 THR A CA 1
ATOM 1799 C C . THR A 1 233 ? -13.682 3.883 14.412 1.00 98.38 233 THR A C 1
ATOM 1801 O O . THR A 1 233 ? -13.461 3.640 13.226 1.00 98.38 233 THR A O 1
ATOM 1804 N N . LEU A 1 234 ? -14.927 4.078 14.864 1.00 98.44 234 LEU A N 1
ATOM 1805 C CA . LEU A 1 234 ? -16.106 4.024 13.993 1.00 98.44 234 LEU A CA 1
ATOM 1806 C C . LEU A 1 234 ? -16.064 5.108 12.908 1.00 98.44 234 LEU A C 1
ATOM 1808 O O . LEU A 1 234 ? -16.440 4.840 11.768 1.00 98.44 234 LEU A O 1
ATOM 1812 N N . LYS A 1 235 ? -15.575 6.313 13.226 1.00 98.56 235 LYS A N 1
ATOM 1813 C CA . LYS A 1 235 ? -15.360 7.369 12.227 1.00 98.56 235 LYS A CA 1
ATOM 1814 C C . LYS A 1 235 ? -14.318 6.958 11.186 1.00 98.56 235 LYS A C 1
ATOM 1816 O O . LYS A 1 235 ? -14.605 7.093 9.999 1.00 98.56 235 LYS A O 1
ATOM 1821 N N . ALA A 1 236 ? -13.181 6.393 11.606 1.00 98.50 236 ALA A N 1
ATOM 1822 C CA . ALA A 1 236 ? -12.138 5.920 10.687 1.00 98.50 236 ALA A CA 1
ATOM 1823 C C . ALA A 1 236 ? -12.677 4.843 9.734 1.00 98.50 236 ALA A C 1
ATOM 1825 O O . ALA A 1 236 ? -12.497 4.934 8.521 1.00 98.50 236 ALA A O 1
ATOM 1826 N N . LEU A 1 237 ? -13.436 3.875 10.260 1.00 98.31 237 LEU A N 1
ATOM 1827 C CA . LEU A 1 237 ? -14.113 2.857 9.447 1.00 98.31 237 LEU A CA 1
ATOM 1828 C C . LEU A 1 237 ? -15.155 3.474 8.502 1.00 98.31 237 LEU A C 1
ATOM 1830 O O . LEU A 1 237 ? -15.284 3.046 7.359 1.00 98.31 237 LEU A O 1
ATOM 1834 N N . GLY A 1 238 ? -15.879 4.502 8.948 1.00 98.31 238 GLY A N 1
ATOM 1835 C CA . GLY A 1 238 ? -16.801 5.264 8.107 1.00 98.31 238 GLY A CA 1
ATOM 1836 C C . GLY A 1 238 ? -16.108 5.939 6.923 1.00 98.31 238 GLY A C 1
ATOM 1837 O O . GLY A 1 238 ? -16.603 5.852 5.797 1.00 98.31 238 GLY A O 1
ATOM 1838 N N . ALA A 1 239 ? -14.954 6.565 7.161 1.00 98.50 239 ALA A N 1
ATOM 1839 C CA . ALA A 1 239 ? -14.139 7.184 6.120 1.00 98.50 239 ALA A CA 1
ATOM 1840 C C . ALA A 1 239 ? -13.615 6.143 5.116 1.00 98.50 239 ALA A C 1
ATOM 1842 O O . ALA A 1 239 ? -13.759 6.337 3.909 1.00 98.50 239 ALA A O 1
ATOM 1843 N N . MET A 1 240 ? -13.119 5.001 5.605 1.00 98.06 240 MET A N 1
ATOM 1844 C CA . MET A 1 240 ? -12.693 3.873 4.768 1.00 98.06 240 MET A CA 1
ATOM 1845 C C . MET A 1 240 ? -13.820 3.350 3.873 1.00 98.06 240 MET A C 1
ATOM 1847 O O . MET A 1 240 ? -13.637 3.207 2.669 1.00 98.06 240 MET A O 1
ATOM 1851 N N . VAL A 1 241 ? -15.004 3.084 4.436 1.00 98.19 241 VAL A N 1
ATOM 1852 C CA . VAL A 1 241 ? -16.154 2.574 3.667 1.00 98.19 241 VAL A CA 1
ATOM 1853 C C . VAL A 1 241 ? -16.622 3.585 2.623 1.00 98.19 241 VAL A C 1
ATOM 1855 O O . VAL A 1 241 ? -17.023 3.197 1.526 1.00 98.19 241 VAL A O 1
ATOM 1858 N N . LYS A 1 242 ? -16.594 4.880 2.954 1.00 97.81 242 LYS A N 1
ATOM 1859 C CA . LYS A 1 242 ? -16.936 5.943 2.006 1.00 97.81 242 LYS A CA 1
ATOM 1860 C C . LYS A 1 242 ? -15.982 5.940 0.811 1.00 97.81 242 LYS A C 1
ATOM 1862 O O . LYS A 1 242 ? -16.462 6.031 -0.314 1.00 97.81 242 LYS A O 1
ATOM 1867 N N . GLU A 1 243 ? -14.677 5.819 1.052 1.00 97.31 243 GLU A N 1
ATOM 1868 C CA . GLU A 1 243 ? -13.684 5.771 -0.024 1.00 97.31 243 GLU A CA 1
ATOM 1869 C C . GLU A 1 243 ? -13.791 4.477 -0.835 1.00 97.31 243 GLU A C 1
ATOM 1871 O O . GLU A 1 243 ? -13.843 4.542 -2.056 1.00 97.31 243 GLU A O 1
ATOM 1876 N N . ALA A 1 244 ? -13.953 3.323 -0.179 1.00 96.50 244 ALA A N 1
ATOM 1877 C CA . ALA A 1 244 ? -14.147 2.047 -0.867 1.00 96.50 244 ALA A CA 1
ATOM 1878 C C . ALA A 1 244 ? -15.327 2.111 -1.844 1.00 96.50 244 ALA A C 1
ATOM 1880 O O . ALA A 1 244 ? -15.180 1.756 -3.004 1.00 96.50 244 ALA A O 1
ATOM 1881 N N . ARG A 1 245 ? -16.470 2.669 -1.424 1.00 96.25 245 ARG A N 1
ATOM 1882 C CA . ARG A 1 245 ? -17.628 2.862 -2.314 1.00 96.25 245 ARG A CA 1
ATOM 1883 C C . ARG A 1 245 ? -17.375 3.862 -3.439 1.00 96.25 245 ARG A C 1
ATOM 1885 O O . ARG A 1 245 ? -17.974 3.726 -4.493 1.00 96.25 245 ARG A O 1
ATOM 1892 N N . LYS A 1 246 ? -16.565 4.893 -3.195 1.00 96.06 246 LYS A N 1
ATOM 1893 C CA . LYS A 1 246 ? -16.206 5.892 -4.209 1.00 96.06 246 LYS A CA 1
ATOM 1894 C C . LYS A 1 246 ? -15.308 5.292 -5.294 1.00 96.06 246 LYS A C 1
ATOM 1896 O O . LYS A 1 246 ? -15.405 5.711 -6.439 1.00 96.06 246 LYS A O 1
ATOM 1901 N N . GLU A 1 247 ? -14.462 4.340 -4.918 1.00 94.12 247 GLU A N 1
ATOM 1902 C CA . GLU A 1 247 ? -13.490 3.676 -5.792 1.00 94.12 247 GLU A CA 1
ATOM 1903 C C . GLU A 1 247 ? -13.972 2.301 -6.300 1.00 94.12 247 GLU A C 1
ATOM 1905 O O . GLU A 1 247 ? -13.171 1.541 -6.845 1.00 94.12 247 GLU A O 1
ATOM 1910 N N . ASP A 1 248 ? -15.264 1.994 -6.119 1.00 94.56 248 ASP A N 1
ATOM 1911 C CA . ASP A 1 248 ? -15.935 0.745 -6.511 1.00 94.56 248 ASP A CA 1
ATOM 1912 C C . ASP A 1 248 ? -15.328 -0.540 -5.907 1.00 94.56 248 ASP A C 1
ATOM 1914 O O . ASP A 1 248 ? -15.329 -1.604 -6.525 1.00 94.56 248 ASP A O 1
ATOM 1918 N N . PHE A 1 249 ? -14.850 -0.459 -4.662 1.00 95.44 249 PHE A N 1
ATOM 1919 C CA . PHE A 1 249 ? -14.422 -1.606 -3.862 1.00 95.44 249 PHE A CA 1
ATOM 1920 C C . PHE A 1 249 ? -15.511 -2.110 -2.909 1.00 95.44 249 PHE A C 1
ATOM 1922 O O . PHE A 1 249 ? -16.192 -1.339 -2.222 1.00 95.44 249 PHE A O 1
ATOM 1929 N N . ASP A 1 250 ? -15.616 -3.434 -2.793 1.00 96.56 250 ASP A N 1
ATOM 1930 C CA . ASP A 1 250 ? -16.623 -4.102 -1.961 1.00 96.56 250 ASP A CA 1
ATOM 1931 C C . ASP A 1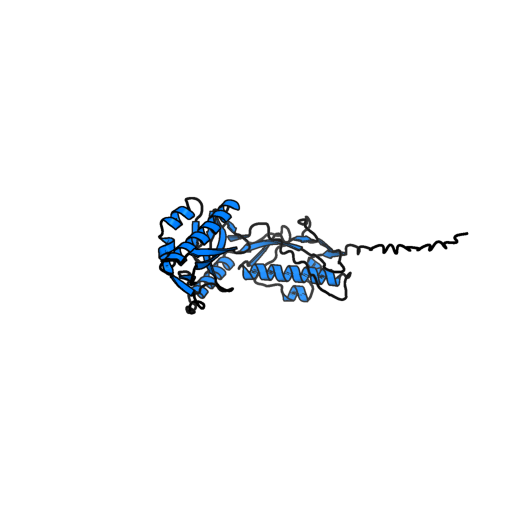 250 ? -16.101 -4.604 -0.603 1.00 96.56 250 ASP A C 1
ATOM 1933 O O . ASP A 1 250 ? -16.858 -5.138 0.216 1.00 96.56 250 ASP A O 1
ATOM 1937 N N . SER A 1 251 ? -14.801 -4.453 -0.348 1.00 97.06 251 SER A N 1
ATOM 1938 C CA . SER A 1 251 ? -14.161 -4.974 0.856 1.00 97.06 251 SER A CA 1
ATOM 1939 C C . SER A 1 251 ? -13.047 -4.075 1.375 1.00 97.06 251 SER A C 1
ATOM 1941 O O . SER A 1 251 ? -12.230 -3.549 0.626 1.00 97.06 251 SER A O 1
ATOM 1943 N N . LEU A 1 252 ? -12.988 -3.963 2.700 1.00 97.19 252 LEU A N 1
ATOM 1944 C CA . LEU A 1 252 ? -11.855 -3.463 3.465 1.00 97.19 252 LEU A CA 1
ATOM 1945 C C . LEU A 1 252 ? -11.119 -4.660 4.049 1.00 97.19 252 LEU A C 1
ATOM 1947 O O . LEU A 1 252 ? -11.719 -5.482 4.746 1.00 97.19 252 LEU A O 1
ATOM 1951 N N . VAL A 1 253 ? -9.828 -4.769 3.769 1.00 95.00 253 VAL A N 1
ATOM 1952 C CA . VAL A 1 253 ? -9.074 -5.993 4.030 1.00 95.00 253 VAL A CA 1
ATOM 1953 C C . VAL A 1 253 ? -7.786 -5.677 4.760 1.00 95.00 253 VAL A C 1
ATOM 1955 O O . VAL A 1 253 ? -7.172 -4.626 4.553 1.00 95.00 253 VAL A O 1
ATOM 1958 N N . ARG A 1 254 ? -7.373 -6.609 5.621 1.00 91.38 254 ARG A N 1
ATOM 1959 C CA . ARG A 1 254 ? -6.186 -6.467 6.470 1.00 91.38 254 ARG A CA 1
ATOM 1960 C C . ARG A 1 254 ? -6.242 -5.192 7.317 1.00 91.38 254 ARG A C 1
ATOM 1962 O O . ARG A 1 254 ? -5.237 -4.502 7.476 1.00 91.38 254 ARG A O 1
ATOM 1969 N N . ILE A 1 255 ? -7.429 -4.874 7.839 1.00 95.44 255 ILE A N 1
ATOM 1970 C CA . ILE A 1 255 ? -7.628 -3.702 8.694 1.00 95.44 255 ILE A CA 1
ATOM 1971 C C . ILE A 1 255 ? -6.824 -3.904 9.977 1.00 95.44 255 ILE A C 1
ATOM 1973 O O . ILE A 1 255 ? -6.988 -4.923 10.658 1.00 95.44 255 ILE A O 1
ATOM 1977 N N . ARG A 1 256 ? -5.963 -2.937 10.304 1.00 94.31 256 ARG A N 1
ATOM 1978 C CA . ARG A 1 256 ? -5.144 -2.924 11.520 1.00 94.31 256 ARG A CA 1
ATOM 1979 C C . ARG A 1 256 ? -5.014 -1.516 12.087 1.00 94.31 256 ARG A C 1
ATOM 1981 O O . ARG A 1 256 ? -5.006 -0.543 11.338 1.00 94.31 256 ARG A O 1
ATOM 1988 N N . SER A 1 257 ? -4.871 -1.413 13.405 1.00 95.38 257 SER A N 1
ATOM 1989 C CA . SER A 1 257 ? -4.479 -0.156 14.040 1.00 95.38 257 SER A CA 1
ATOM 1990 C C . SER A 1 257 ? -2.998 0.138 13.771 1.00 95.38 257 SER A C 1
ATOM 1992 O O . SER A 1 257 ? -2.167 -0.773 13.668 1.00 95.38 257 SER A O 1
ATOM 1994 N N . TYR A 1 258 ? -2.704 1.416 13.557 1.00 94.00 258 TYR A N 1
ATOM 1995 C CA . TYR A 1 258 ? -1.405 1.922 13.143 1.00 94.00 258 TYR A CA 1
ATOM 1996 C C . TYR A 1 258 ? -1.077 3.181 13.938 1.00 94.00 258 TYR A C 1
ATOM 1998 O O . TYR A 1 258 ? -1.907 4.071 14.058 1.00 94.00 258 TYR A O 1
ATOM 2006 N N . HIS A 1 259 ? 0.125 3.276 14.488 1.00 92.62 259 HIS A N 1
ATOM 2007 C CA . HIS A 1 259 ? 0.542 4.421 15.284 1.00 92.62 259 HIS A CA 1
ATOM 2008 C C . HIS A 1 259 ? 2.037 4.671 15.080 1.00 92.62 259 HIS A C 1
ATOM 2010 O O . HIS A 1 259 ? 2.848 3.755 15.216 1.00 92.62 259 HIS A O 1
ATOM 2016 N N . ASN A 1 260 ? 2.407 5.907 14.729 1.00 88.88 260 ASN A N 1
ATOM 2017 C CA . ASN A 1 260 ? 3.796 6.344 14.537 1.00 88.88 260 ASN A CA 1
ATOM 2018 C C . ASN A 1 260 ? 4.654 5.398 13.676 1.00 88.88 260 ASN A C 1
ATOM 2020 O O . ASN A 1 260 ? 5.770 5.038 14.048 1.00 88.88 260 ASN A O 1
ATOM 2024 N N . GLY A 1 261 ? 4.136 4.968 12.523 1.00 88.12 261 GLY A N 1
ATOM 2025 C CA . GLY A 1 261 ? 4.889 4.097 11.615 1.00 88.12 261 GLY A CA 1
ATOM 2026 C C . GLY A 1 261 ? 4.785 2.603 11.925 1.00 88.12 261 GLY A C 1
ATOM 2027 O O . GLY A 1 261 ? 5.353 1.789 11.199 1.00 88.12 261 GLY A O 1
ATOM 2028 N N . GLN A 1 262 ? 4.085 2.223 12.996 1.00 88.75 262 GLN A N 1
ATOM 2029 C CA . GLN A 1 262 ? 4.057 0.853 13.494 1.00 88.75 262 GLN A CA 1
ATOM 2030 C C . GLN A 1 262 ? 2.634 0.316 13.568 1.00 88.75 262 GLN A C 1
ATOM 2032 O O . GLN A 1 262 ? 1.717 0.993 14.024 1.00 88.75 262 GLN A O 1
ATOM 2037 N N . LEU A 1 263 ? 2.451 -0.935 13.153 1.00 89.31 263 LEU A N 1
ATOM 2038 C CA . LEU A 1 263 ? 1.210 -1.656 13.415 1.00 89.31 263 LEU A CA 1
ATOM 2039 C C . LEU A 1 263 ? 1.119 -1.980 14.909 1.00 89.31 263 LEU A C 1
ATOM 2041 O O . LEU A 1 263 ? 2.128 -2.296 15.547 1.00 89.31 263 LEU A O 1
ATOM 2045 N N . THR A 1 264 ? -0.090 -1.943 15.459 1.00 88.25 264 THR A N 1
ATOM 2046 C CA . THR A 1 264 ? -0.359 -2.497 16.791 1.00 88.25 264 THR A CA 1
ATOM 2047 C C . THR A 1 264 ? 0.059 -3.976 16.818 1.00 88.25 264 THR A C 1
ATOM 2049 O O . THR A 1 264 ? -0.113 -4.655 15.807 1.00 88.25 264 THR A O 1
ATOM 2052 N N . PRO A 1 265 ? 0.625 -4.520 17.911 1.00 81.94 265 PRO A N 1
ATOM 2053 C CA . PRO A 1 265 ? 1.068 -5.918 17.936 1.00 81.94 265 PRO A CA 1
ATOM 2054 C C . PRO A 1 265 ? -0.089 -6.896 17.736 1.00 81.94 265 PRO A C 1
ATOM 2056 O O . PRO A 1 265 ? -0.105 -7.652 16.765 1.00 81.94 265 PRO A O 1
ATOM 2059 N N . ALA A 1 266 ? -1.115 -6.804 18.583 1.00 84.75 266 ALA A N 1
ATOM 2060 C CA . ALA A 1 266 ? -2.272 -7.682 18.520 1.00 84.75 266 ALA A CA 1
ATOM 2061 C C . ALA A 1 266 ? -3.224 -7.260 17.383 1.00 84.75 266 ALA A C 1
ATOM 2063 O O . ALA A 1 266 ? -3.574 -6.082 17.268 1.00 84.75 266 ALA A O 1
ATOM 2064 N N . PRO A 1 267 ? -3.657 -8.179 16.499 1.00 85.88 267 PRO A N 1
ATOM 2065 C CA . PRO A 1 267 ? -4.635 -7.869 15.448 1.00 85.88 267 PRO A CA 1
ATOM 2066 C C . PRO A 1 267 ? -6.040 -7.616 16.006 1.00 85.88 267 PRO A C 1
ATOM 2068 O O . PRO A 1 267 ? -6.892 -7.084 15.300 1.00 85.88 267 PRO A O 1
ATOM 2071 N N . THR A 1 268 ? -6.262 -7.978 17.267 1.00 90.31 268 THR A N 1
ATOM 2072 C CA . THR A 1 268 ? -7.518 -7.830 18.003 1.00 90.31 268 THR A CA 1
ATOM 2073 C C . THR A 1 268 ? -7.593 -6.557 18.833 1.00 90.31 268 THR A C 1
ATOM 2075 O O . THR A 1 268 ? -8.610 -6.352 19.490 1.00 90.31 268 THR A O 1
ATOM 2078 N N . ASP A 1 269 ? -6.558 -5.718 18.812 1.00 93.00 269 ASP A N 1
ATOM 2079 C CA . ASP A 1 269 ? -6.509 -4.491 19.599 1.00 93.00 269 ASP A CA 1
ATOM 2080 C C . ASP A 1 269 ? -6.434 -3.263 18.694 1.00 93.00 269 ASP A C 1
ATOM 2082 O O . ASP A 1 269 ? -5.836 -3.276 17.613 1.00 93.00 269 ASP A O 1
ATOM 2086 N N . ILE A 1 270 ? -7.044 -2.180 19.165 1.00 96.38 270 ILE A N 1
ATOM 2087 C CA . ILE A 1 270 ? -6.938 -0.854 18.570 1.00 96.38 270 ILE A CA 1
ATOM 2088 C C . ILE A 1 270 ? -6.154 0.020 19.533 1.00 96.38 270 ILE A C 1
ATOM 2090 O O . ILE A 1 270 ? -6.543 0.184 20.689 1.00 96.38 270 ILE A O 1
ATOM 2094 N N . GLU A 1 271 ? -5.068 0.602 19.045 1.00 97.00 271 GLU A N 1
ATOM 2095 C CA . GLU A 1 271 ? -4.343 1.632 19.765 1.00 97.00 271 GLU A CA 1
ATOM 2096 C C . GLU A 1 271 ? -4.975 2.995 19.512 1.00 97.00 271 GLU A C 1
ATOM 2098 O O . GLU A 1 271 ? -5.177 3.405 18.366 1.00 97.00 271 GLU A O 1
ATOM 2103 N N . CYS A 1 272 ? -5.297 3.688 20.596 1.00 98.00 272 CYS A N 1
ATOM 2104 C CA . CYS A 1 272 ? -5.924 4.995 20.566 1.00 98.00 272 CYS A CA 1
ATOM 2105 C C . CYS A 1 272 ? -5.177 5.962 21.460 1.00 98.00 272 CYS A C 1
ATOM 2107 O O . CYS A 1 272 ? -4.964 5.679 22.637 1.00 98.00 272 CYS A O 1
ATOM 2109 N N . GLU A 1 273 ? -4.827 7.114 20.909 1.00 97.56 273 GLU A N 1
ATOM 2110 C CA . GLU A 1 273 ? -4.231 8.210 21.658 1.00 97.56 273 GLU A CA 1
ATOM 2111 C C . GLU A 1 273 ? -5.336 9.000 22.364 1.00 97.56 273 GLU A C 1
ATOM 2113 O O . GLU A 1 273 ? -6.325 9.399 21.746 1.00 97.56 273 GLU A O 1
ATOM 2118 N N . VAL A 1 274 ? -5.178 9.228 23.665 1.00 97.38 274 VAL A N 1
ATOM 2119 C CA . VAL A 1 274 ? -6.164 9.880 24.527 1.00 97.38 274 VAL A CA 1
ATOM 2120 C C . VAL A 1 274 ? -5.594 11.202 25.030 1.00 97.38 274 VAL A C 1
ATOM 2122 O O . VAL A 1 274 ? -4.811 11.268 25.974 1.00 97.38 274 VAL A O 1
ATOM 2125 N N . GLY A 1 275 ? -6.039 12.292 24.415 1.00 95.38 275 GLY A N 1
ATOM 2126 C CA . GLY A 1 275 ? -5.726 13.650 24.833 1.00 95.38 275 GLY A CA 1
ATOM 2127 C C . GLY A 1 275 ? -6.779 14.257 25.766 1.00 95.38 275 GLY A C 1
ATOM 2128 O O . GLY A 1 275 ? -7.881 13.746 25.962 1.00 95.38 275 GLY A O 1
ATOM 2129 N N . LYS A 1 276 ? -6.473 15.450 26.293 1.00 94.25 276 LYS A N 1
ATOM 2130 C CA . LYS A 1 276 ? -7.375 16.190 27.203 1.00 94.25 276 LYS A CA 1
ATOM 2131 C C . LYS A 1 276 ? -8.740 16.537 26.596 1.00 94.25 276 LYS A C 1
ATOM 2133 O O . LYS A 1 276 ? -9.694 16.714 27.342 1.00 94.25 276 LYS A O 1
ATOM 2138 N N . LYS A 1 277 ? -8.817 16.707 25.273 1.00 96.25 277 LYS A N 1
ATOM 2139 C CA . LYS A 1 277 ? -10.032 17.145 24.558 1.00 96.25 277 LYS A CA 1
ATOM 2140 C C . LYS A 1 277 ? -10.525 16.142 23.516 1.00 96.25 277 LYS A C 1
ATOM 2142 O O . LYS A 1 277 ? -11.690 16.196 23.128 1.00 96.25 277 LYS A O 1
ATOM 2147 N N . TRP A 1 278 ? -9.647 15.255 23.055 1.00 97.69 278 TRP A N 1
ATOM 2148 C CA . TRP A 1 278 ? -9.913 14.369 21.930 1.00 97.69 278 TRP A CA 1
ATOM 2149 C C . TRP A 1 278 ? -9.221 13.027 22.123 1.00 97.69 278 TRP A C 1
ATOM 2151 O O . TRP A 1 278 ? -8.149 12.970 22.717 1.00 97.69 278 TRP A O 1
ATOM 2161 N N . ALA A 1 279 ? -9.826 11.990 21.565 1.00 98.06 279 ALA A N 1
ATOM 2162 C CA . ALA A 1 279 ? -9.222 10.697 21.311 1.00 98.06 279 ALA A CA 1
ATOM 2163 C C . ALA A 1 279 ? -8.990 10.551 19.801 1.00 98.06 279 ALA A C 1
ATOM 2165 O O . ALA A 1 279 ? -9.831 11.012 19.020 1.00 98.06 279 ALA A O 1
ATOM 2166 N N . SER A 1 280 ? -7.885 9.933 19.387 1.00 98.12 280 SER A N 1
ATOM 2167 C CA . SER A 1 280 ? -7.575 9.683 17.977 1.00 98.12 280 SER A CA 1
ATOM 2168 C C . SER A 1 280 ? -7.238 8.216 17.728 1.00 98.12 280 SER A C 1
ATOM 2170 O O . SER A 1 280 ? -6.639 7.538 18.563 1.00 98.12 280 SER A O 1
ATOM 2172 N N . VAL A 1 281 ? -7.644 7.719 16.563 1.00 98.25 281 VAL A N 1
ATOM 2173 C CA . VAL A 1 281 ? -7.315 6.374 16.085 1.00 98.25 281 VAL A CA 1
ATOM 2174 C C . VAL A 1 281 ? -6.889 6.485 14.637 1.00 98.25 281 VAL A C 1
ATOM 2176 O O . VAL A 1 281 ? -7.579 7.121 13.840 1.00 98.25 281 VAL A O 1
ATOM 2179 N N . THR A 1 282 ? -5.795 5.810 14.297 1.00 98.31 282 THR A N 1
ATOM 2180 C CA . THR A 1 282 ? -5.401 5.597 12.908 1.00 98.31 282 THR A CA 1
ATOM 2181 C C . THR A 1 282 ? -5.562 4.124 12.562 1.00 98.31 282 THR A C 1
ATOM 2183 O O . THR A 1 282 ? -4.995 3.241 13.212 1.00 98.31 282 THR A O 1
ATOM 2186 N N . LEU A 1 283 ? -6.360 3.858 11.532 1.00 97.88 283 LEU A N 1
ATOM 2187 C CA . LEU A 1 283 ? -6.518 2.532 10.952 1.00 97.88 283 LEU A CA 1
ATOM 2188 C C . LEU A 1 283 ? -5.853 2.494 9.582 1.00 97.88 283 LEU A C 1
ATOM 2190 O O . LEU A 1 283 ? -5.947 3.442 8.804 1.00 97.88 283 LEU A O 1
ATOM 2194 N N . ARG A 1 284 ? -5.222 1.366 9.280 1.00 96.25 284 ARG A N 1
ATOM 2195 C CA . ARG A 1 284 ? -4.595 1.069 8.000 1.00 96.25 284 ARG A CA 1
ATOM 2196 C C . ARG A 1 284 ? -5.294 -0.130 7.375 1.00 96.25 284 ARG A C 1
ATOM 2198 O O . ARG A 1 284 ? -5.487 -1.137 8.054 1.00 96.25 284 ARG A O 1
ATOM 2205 N N . ALA A 1 285 ? -5.691 -0.025 6.111 1.00 95.94 285 ALA A N 1
ATOM 2206 C CA . ALA A 1 285 ? -6.382 -1.100 5.399 1.00 95.94 285 ALA A CA 1
ATOM 2207 C C . ALA A 1 285 ? -6.116 -1.034 3.895 1.00 95.94 285 ALA A C 1
ATOM 2209 O O . ALA A 1 285 ? -5.783 0.021 3.360 1.00 95.94 285 ALA A O 1
ATOM 2210 N N . TYR A 1 286 ? -6.304 -2.154 3.208 1.00 94.38 286 TYR A N 1
ATOM 2211 C CA . TYR A 1 286 ? -6.430 -2.166 1.754 1.00 94.38 286 TYR A CA 1
ATOM 2212 C C . TYR A 1 286 ? -7.905 -2.200 1.361 1.00 94.38 286 TYR A C 1
ATOM 2214 O O . TYR A 1 286 ? -8.739 -2.697 2.122 1.00 94.38 286 TYR A O 1
ATOM 2222 N N . MET A 1 287 ? -8.208 -1.712 0.163 1.00 95.75 287 MET A N 1
ATOM 2223 C CA . MET A 1 287 ? -9.516 -1.897 -0.462 1.00 95.75 287 MET A CA 1
ATOM 2224 C C . MET A 1 287 ? -9.391 -2.987 -1.522 1.00 95.75 287 MET A C 1
ATOM 2226 O O . MET A 1 287 ? -8.361 -3.065 -2.195 1.00 95.75 287 MET A O 1
ATOM 2230 N N . ALA A 1 288 ? -10.382 -3.868 -1.611 1.00 94.94 288 ALA A N 1
ATOM 2231 C CA . ALA A 1 288 ? -10.334 -5.022 -2.497 1.00 94.94 288 ALA A CA 1
ATOM 2232 C C . ALA A 1 288 ? -11.717 -5.399 -3.031 1.00 94.94 288 ALA A C 1
ATOM 2234 O O . ALA A 1 288 ? -12.732 -5.079 -2.407 1.00 94.94 288 ALA A O 1
ATOM 2235 N N . ASN A 1 289 ? -11.721 -6.100 -4.163 1.00 93.62 289 ASN A N 1
ATOM 2236 C CA . ASN A 1 289 ? -12.892 -6.737 -4.750 1.00 93.62 289 ASN A CA 1
ATOM 2237 C C . ASN A 1 289 ? -12.794 -8.245 -4.550 1.00 93.62 289 ASN A C 1
ATOM 2239 O O . ASN A 1 289 ? -11.820 -8.886 -4.956 1.00 93.62 289 ASN A O 1
ATOM 2243 N N . ARG A 1 290 ? -13.784 -8.810 -3.860 1.00 88.69 290 ARG A N 1
ATOM 2244 C CA . ARG A 1 290 ? -13.870 -10.258 -3.638 1.00 88.69 290 ARG A CA 1
ATOM 2245 C C . ARG A 1 290 ? -14.099 -10.990 -4.957 1.00 88.69 290 ARG A C 1
ATOM 2247 O O . ARG A 1 290 ? -14.798 -10.468 -5.821 1.00 88.69 290 ARG A O 1
ATOM 2254 N N . LYS A 1 291 ? -13.536 -12.198 -5.036 1.00 81.75 291 LYS A N 1
ATOM 2255 C CA . LYS A 1 291 ? -13.891 -13.179 -6.069 1.00 81.75 291 LYS A CA 1
ATOM 2256 C C . LYS A 1 291 ? -15.346 -13.625 -5.937 1.00 81.75 291 LYS A C 1
ATOM 2258 O O . LYS A 1 291 ? -15.844 -13.654 -4.781 1.00 81.75 291 LYS A O 1
#

Radius of gyration: 26.12 Å; chains: 1; bounding box: 53×96×58 Å

Foldseek 3Di:
DDDDDDPDDDPPPPPPPPDFFDWDKDFPVVLCPDPLNVVLPDPQADEAWAPRDDDDFLEKAPQPDWLWDWDFDQPVPFRDPVQVSVLVSVSNSVVSVLCVVQLFRYKYNKAKEFDDDGDPDGGMYIWRGDNGITIMIIGIMTGHDPVSLVVVLVVLVVLQVDDFDAFDVQKDKDFCVCLVPDPLLCVLLDPQEEEEFRNRDDTFHYKHSFWDKFKFKFWPVVHDLVVLQSVQVSVSSSVVSVVLVVVVFRYWYHKFWDDPHDTGSHSRIWMWRDDPTMIMTMIITMTGHHD

Secondary structure (DSSP, 8-state):
------------------PPPPPEEEEHHHHTTSHHHHHH--TTSEEEETTPPPPPPSEEE-S-EEEEEEEE---S-TTSHHHHHHHHHHHHHHHHHHHHHHT--EEEEEEEEESSSPPS-SSEEEE---SSEEEEEEEEEEEE-HHHHHHHHHHHHHHHTSPPPPPPTTEEEEESHHHHH-HHHHHHHTTT-EEEETT----EEEE-SS-EEEEEEEE-TTS-HHHHHHHHHHHHHHHHHHHHHHTT--EEEEEEEEETTEE-SSTTEEEEEE-SSEEEEEEEEEEEEE-

Sequence (291 aa):
MLNRPLLALVLASLAFTASAADPIPMRVSELLQSERARQFLDPDVKLYWGDEATPPLLEISREDVNTGISLSGKVFSAGTREHCVAAFENALDSMIRHARNLGYDVVFNIRVGQGKGVPTESQTFSCTPAYRATDIRIWSSFGMTEAAAQRFADAQKQLATLPARAPAKDAIFMPLAPVQASPELKKILGRHVRAYWGTDAPTYDERTNSPYEYTEYAETAGRAPEEACRQATLKALGAMVKEARKEDFDSLVRIRSYHNGQLTPAPTDIECEVGKKWASVTLRAYMANRK

pLDDT: mean 87.61, std 12.6, range [40.94, 98.56]